Protein AF-A0A3D3RNI1-F1 (afdb_monomer)

Structure (mmCIF, N/CA/C/O backbone):
data_AF-A0A3D3RNI1-F1
#
_entry.id   AF-A0A3D3RNI1-F1
#
loop_
_atom_site.group_PDB
_atom_site.id
_atom_site.type_symbol
_atom_site.label_atom_id
_atom_site.label_alt_id
_atom_site.label_comp_id
_atom_site.label_asym_id
_atom_site.label_entity_id
_atom_site.label_seq_id
_atom_site.pdbx_PDB_ins_code
_atom_site.Cartn_x
_atom_site.Cartn_y
_atom_site.Cartn_z
_atom_site.occupancy
_atom_site.B_iso_or_equiv
_atom_site.auth_seq_id
_atom_site.auth_comp_id
_atom_site.auth_asym_id
_atom_site.auth_atom_id
_atom_site.pdbx_PDB_model_num
ATOM 1 N N . MET A 1 1 ? 75.963 -27.798 -20.670 1.00 43.66 1 MET A N 1
ATOM 2 C CA . MET A 1 1 ? 75.143 -26.761 -21.330 1.00 43.66 1 MET A CA 1
ATOM 3 C C . MET A 1 1 ? 75.504 -25.432 -20.697 1.00 43.66 1 MET A C 1
ATOM 5 O O . MET A 1 1 ? 75.149 -25.209 -19.547 1.00 43.66 1 MET A O 1
ATOM 9 N N . GLU A 1 2 ? 76.293 -24.616 -21.393 1.00 43.22 2 GLU A N 1
ATOM 10 C CA . GLU A 1 2 ? 76.654 -23.269 -20.941 1.00 43.22 2 GLU A CA 1
ATOM 11 C C . GLU A 1 2 ? 75.403 -22.384 -20.914 1.00 43.22 2 GLU A C 1
ATOM 13 O O . GLU A 1 2 ? 74.636 -22.346 -21.881 1.00 43.22 2 GLU A O 1
ATOM 18 N N . ARG A 1 3 ? 75.166 -21.694 -19.793 1.00 56.06 3 ARG A N 1
ATOM 19 C CA . ARG A 1 3 ? 74.157 -20.636 -19.732 1.00 56.06 3 ARG A CA 1
ATOM 20 C C . ARG A 1 3 ? 74.689 -19.479 -20.571 1.00 56.06 3 ARG A C 1
ATOM 22 O O . ARG A 1 3 ? 75.682 -18.869 -20.199 1.00 56.06 3 ARG A O 1
ATOM 29 N N . LYS A 1 4 ? 74.046 -19.201 -21.708 1.00 61.16 4 LYS A N 1
ATOM 30 C CA . LYS A 1 4 ? 74.229 -17.928 -22.408 1.00 61.16 4 LYS A CA 1
ATOM 31 C C . LYS A 1 4 ? 73.771 -16.833 -21.454 1.00 61.16 4 LYS A C 1
ATOM 33 O O . LYS A 1 4 ? 72.573 -16.732 -21.188 1.00 61.16 4 LYS A O 1
ATOM 38 N N . ASP A 1 5 ? 74.718 -16.072 -20.921 1.00 63.12 5 ASP A N 1
ATOM 39 C CA . ASP A 1 5 ? 74.419 -14.867 -20.161 1.00 63.12 5 ASP A CA 1
ATOM 40 C C . ASP A 1 5 ? 73.562 -13.958 -21.044 1.00 63.12 5 ASP A C 1
ATOM 42 O O . ASP A 1 5 ? 73.967 -13.550 -22.135 1.00 63.12 5 ASP A O 1
ATOM 46 N N . LEU A 1 6 ? 72.320 -13.730 -20.616 1.00 65.12 6 LEU A N 1
ATOM 47 C CA . LEU A 1 6 ? 71.415 -12.819 -21.299 1.00 65.12 6 LEU A CA 1
ATOM 48 C C . LEU A 1 6 ? 72.046 -11.427 -21.288 1.00 65.12 6 LEU A C 1
ATOM 50 O O . LEU A 1 6 ? 72.356 -10.895 -20.221 1.00 65.12 6 LEU A O 1
ATOM 54 N N . ASP A 1 7 ? 72.201 -10.837 -22.474 1.00 75.94 7 ASP A N 1
ATOM 55 C CA . ASP A 1 7 ? 72.664 -9.462 -22.631 1.00 75.94 7 ASP A CA 1
ATOM 56 C C . ASP A 1 7 ? 71.609 -8.498 -22.071 1.00 75.94 7 ASP A C 1
ATOM 58 O O . ASP A 1 7 ? 70.706 -8.017 -22.763 1.00 75.94 7 ASP A O 1
ATOM 62 N N . LEU A 1 8 ? 71.719 -8.249 -20.765 1.00 70.62 8 LEU A N 1
ATOM 63 C CA . LEU A 1 8 ? 70.816 -7.402 -19.998 1.00 70.62 8 LEU A CA 1
ATOM 64 C C . LEU A 1 8 ? 70.760 -5.975 -20.554 1.00 70.62 8 LEU A C 1
ATOM 66 O O . LEU A 1 8 ? 69.724 -5.321 -20.447 1.00 70.62 8 LEU A O 1
ATOM 70 N N . LYS A 1 9 ? 71.858 -5.488 -21.150 1.00 73.38 9 LYS A N 1
ATOM 71 C CA . LYS A 1 9 ? 71.918 -4.149 -21.747 1.00 73.38 9 LYS A CA 1
ATOM 72 C C . LYS A 1 9 ? 71.119 -4.109 -23.042 1.00 73.38 9 LYS A C 1
ATOM 74 O O . LYS A 1 9 ? 70.311 -3.199 -23.213 1.00 73.38 9 LYS A O 1
ATOM 79 N N . GLY A 1 10 ? 71.275 -5.116 -23.901 1.00 78.06 10 GLY A N 1
ATOM 80 C CA . GLY A 1 10 ? 70.451 -5.274 -25.101 1.00 78.06 10 GLY A CA 1
ATOM 81 C C . GLY A 1 10 ? 68.960 -5.380 -24.770 1.00 78.06 10 GLY A C 1
ATOM 82 O O . GLY A 1 10 ? 68.133 -4.718 -25.398 1.00 78.06 10 GLY A O 1
ATOM 83 N N . LEU A 1 11 ? 68.612 -6.130 -23.722 1.00 79.25 11 LEU A N 1
ATOM 84 C CA . LEU A 1 11 ? 67.224 -6.301 -23.290 1.00 79.25 11 LEU A CA 1
ATOM 85 C C . LEU A 1 11 ? 66.617 -5.006 -22.720 1.00 79.25 11 LEU A C 1
ATOM 87 O O . LEU A 1 11 ? 65.471 -4.680 -23.026 1.00 79.25 11 LEU A O 1
ATOM 91 N N . LEU A 1 12 ? 67.392 -4.234 -21.948 1.00 81.25 12 LEU A N 1
ATOM 92 C CA . LEU A 1 12 ? 66.985 -2.917 -21.441 1.00 81.25 12 LEU A CA 1
ATOM 93 C C . LEU A 1 12 ? 66.764 -1.905 -22.567 1.00 81.25 12 LEU A C 1
ATOM 95 O O . LEU A 1 12 ? 65.801 -1.143 -22.519 1.00 81.25 12 LEU A O 1
ATOM 99 N N . ILE A 1 13 ? 67.620 -1.915 -23.593 1.00 85.19 13 ILE A N 1
ATOM 100 C CA . ILE A 1 13 ? 67.466 -1.043 -24.764 1.00 85.19 13 ILE A CA 1
ATOM 101 C C . ILE A 1 13 ? 66.186 -1.403 -25.521 1.00 85.19 13 ILE A C 1
ATOM 103 O O . ILE A 1 13 ? 65.393 -0.518 -25.831 1.00 85.19 13 ILE A O 1
ATOM 107 N N . ILE A 1 14 ? 65.937 -2.693 -25.758 1.00 85.69 14 ILE A N 1
ATOM 108 C CA . ILE A 1 14 ? 64.706 -3.158 -26.414 1.00 85.69 14 ILE A CA 1
ATOM 109 C C . ILE A 1 14 ? 63.475 -2.744 -25.601 1.00 85.69 14 ILE A C 1
ATOM 111 O O . ILE A 1 14 ? 62.516 -2.211 -26.158 1.00 85.69 14 ILE A O 1
ATOM 115 N N . PHE A 1 15 ? 63.512 -2.923 -24.280 1.00 86.44 15 PHE A N 1
ATOM 116 C CA . PHE A 1 15 ? 62.412 -2.539 -23.400 1.00 86.44 15 PHE A CA 1
ATOM 117 C C . PHE A 1 15 ? 62.153 -1.026 -23.416 1.00 86.44 15 PHE A C 1
ATOM 119 O O . PHE A 1 15 ? 61.002 -0.593 -23.506 1.00 86.44 15 PHE A O 1
ATOM 126 N N . ALA A 1 16 ? 63.212 -0.214 -23.393 1.00 87.62 16 ALA A N 1
ATOM 127 C CA . ALA A 1 16 ? 63.106 1.238 -23.481 1.00 87.62 16 ALA A CA 1
ATOM 128 C C . ALA A 1 16 ? 62.506 1.681 -24.824 1.00 87.62 16 ALA A C 1
ATOM 130 O O . ALA A 1 16 ? 61.612 2.524 -24.843 1.00 87.62 16 ALA A O 1
ATOM 131 N N . VAL A 1 17 ? 62.928 1.070 -25.936 1.00 90.44 17 VAL A N 1
ATOM 132 C CA . VAL A 1 17 ? 62.397 1.367 -27.276 1.00 90.44 17 VAL A CA 1
ATOM 133 C C . VAL A 1 17 ? 60.918 0.996 -27.380 1.00 90.44 17 VAL A C 1
ATOM 135 O O . VAL A 1 17 ? 60.123 1.813 -27.838 1.00 90.44 17 VAL A O 1
ATOM 138 N N . ILE A 1 18 ? 60.519 -0.188 -26.904 1.00 87.25 18 ILE A N 1
ATOM 139 C CA . ILE A 1 18 ? 59.110 -0.617 -26.902 1.00 87.25 18 ILE A CA 1
ATOM 140 C C . ILE A 1 18 ? 58.259 0.335 -26.059 1.00 87.25 18 ILE A C 1
ATOM 142 O O . ILE A 1 18 ? 57.187 0.755 -26.490 1.00 87.25 18 ILE A O 1
ATOM 146 N N . THR A 1 19 ? 58.751 0.719 -24.882 1.00 87.12 19 THR A N 1
ATOM 147 C CA . THR A 1 19 ? 58.049 1.652 -23.993 1.00 87.12 19 THR A CA 1
ATOM 148 C C . THR A 1 19 ? 57.855 3.010 -24.669 1.00 87.12 19 THR A C 1
ATOM 150 O O . THR A 1 19 ? 56.760 3.565 -24.644 1.00 87.12 19 THR A O 1
ATOM 153 N N . LEU A 1 20 ? 58.885 3.520 -25.346 1.00 89.88 20 LEU A N 1
ATOM 154 C CA . LEU A 1 20 ? 58.830 4.799 -26.053 1.00 89.88 20 LEU A CA 1
ATOM 155 C C . LEU A 1 20 ? 57.869 4.747 -27.254 1.00 89.88 20 LEU A C 1
ATOM 157 O O . LEU A 1 20 ? 57.123 5.698 -27.482 1.00 89.88 20 LEU A O 1
ATOM 161 N N . PHE A 1 21 ? 57.804 3.611 -27.955 1.00 88.75 21 PHE A N 1
ATOM 162 C CA . PHE A 1 21 ? 56.803 3.363 -28.996 1.00 88.75 21 PHE A CA 1
ATOM 163 C C . PHE A 1 21 ? 55.375 3.308 -28.443 1.00 88.75 21 PHE A C 1
ATOM 165 O O . PHE A 1 21 ? 54.477 3.887 -29.049 1.00 88.75 21 PHE A O 1
ATOM 172 N N . LEU A 1 22 ? 55.156 2.665 -27.292 1.00 84.81 22 LEU A N 1
ATOM 173 C CA . LEU A 1 22 ? 53.841 2.610 -26.646 1.00 84.81 22 LEU A CA 1
ATOM 174 C C . LEU A 1 22 ? 53.369 4.003 -26.220 1.00 84.81 22 LEU A C 1
ATOM 176 O O . LEU A 1 22 ? 52.235 4.371 -26.518 1.00 84.81 22 LEU A O 1
ATOM 180 N N . PHE A 1 23 ? 54.242 4.806 -25.604 1.00 85.31 23 PHE A N 1
ATOM 181 C CA . PHE A 1 23 ? 53.915 6.189 -25.240 1.00 85.31 23 PHE A CA 1
ATOM 182 C C . PHE A 1 23 ? 53.680 7.074 -26.467 1.00 85.31 23 PHE A C 1
ATOM 184 O O . PHE A 1 23 ? 52.724 7.846 -26.485 1.00 85.31 23 PHE A O 1
ATOM 191 N N . GLY A 1 24 ? 54.505 6.940 -27.510 1.00 86.38 24 GLY A N 1
ATOM 192 C CA . GLY A 1 24 ? 54.320 7.665 -28.768 1.00 86.38 24 GLY A CA 1
ATOM 193 C C . GLY A 1 24 ? 52.999 7.311 -29.455 1.00 86.38 24 GLY A C 1
ATOM 194 O O . GLY A 1 24 ? 52.278 8.200 -29.903 1.00 86.38 24 GLY A O 1
ATOM 195 N N . TYR A 1 25 ? 52.637 6.027 -29.470 1.00 83.31 25 TYR A N 1
ATOM 196 C CA . TYR A 1 25 ? 51.361 5.552 -30.001 1.00 83.31 25 TYR A CA 1
ATOM 197 C C . TYR A 1 25 ? 50.173 6.076 -29.185 1.00 83.31 25 TYR A C 1
ATOM 199 O O . TYR A 1 25 ? 49.192 6.553 -29.753 1.00 83.31 25 TYR A O 1
ATOM 207 N N . GLN A 1 26 ? 50.275 6.068 -27.854 1.00 78.12 26 GLN A N 1
ATOM 208 C CA . GLN A 1 26 ? 49.227 6.584 -26.976 1.00 78.12 26 GLN A CA 1
ATOM 209 C C . GLN A 1 26 ? 49.046 8.103 -27.133 1.00 78.12 26 GLN A C 1
ATOM 211 O O . GLN A 1 26 ? 47.918 8.583 -27.216 1.00 78.12 26 GLN A O 1
ATOM 216 N N . ALA A 1 27 ? 50.142 8.858 -27.255 1.00 81.56 27 ALA A N 1
ATOM 217 C CA . ALA A 1 27 ? 50.098 10.290 -27.537 1.00 81.56 27 ALA A CA 1
ATOM 218 C C . ALA A 1 27 ? 49.482 10.574 -28.917 1.00 81.56 27 ALA A C 1
ATOM 220 O O . ALA A 1 27 ? 48.635 11.456 -29.044 1.00 81.56 27 ALA A O 1
ATOM 221 N N . TYR A 1 28 ? 49.834 9.790 -29.940 1.00 82.19 28 TYR A N 1
ATOM 222 C CA . TYR A 1 28 ? 49.219 9.895 -31.263 1.00 82.19 28 TYR A CA 1
ATOM 223 C C . TYR A 1 28 ? 47.700 9.653 -31.218 1.00 82.19 28 TYR A C 1
ATOM 225 O O . TYR A 1 28 ? 46.942 10.426 -31.804 1.00 82.19 28 TYR A O 1
ATOM 233 N N . LEU A 1 29 ? 47.237 8.649 -30.462 1.00 75.12 29 LEU A N 1
ATOM 234 C CA . LEU A 1 29 ? 45.805 8.388 -30.269 1.00 75.12 29 LEU A CA 1
ATOM 235 C C . LEU A 1 29 ? 45.071 9.525 -29.539 1.00 75.12 29 LEU A C 1
ATOM 237 O O . LEU A 1 29 ? 43.905 9.773 -29.829 1.00 75.12 29 LEU A O 1
ATOM 241 N N . ILE A 1 30 ? 45.729 10.220 -28.608 1.00 76.00 30 ILE A N 1
ATOM 242 C CA . ILE A 1 30 ? 45.118 11.328 -27.857 1.00 76.00 30 ILE A CA 1
ATOM 243 C C . ILE A 1 30 ? 45.044 12.608 -28.698 1.00 76.00 30 ILE A C 1
ATOM 245 O O . ILE A 1 30 ? 44.033 13.308 -28.650 1.00 76.00 30 ILE A O 1
ATOM 249 N N . PHE A 1 31 ? 46.107 12.930 -29.441 1.00 77.19 31 PHE A N 1
ATOM 250 C CA . PHE A 1 31 ? 46.249 14.234 -30.099 1.00 77.19 31 PHE A CA 1
ATOM 251 C C . PHE A 1 31 ? 45.874 14.245 -31.585 1.00 77.19 31 PHE A C 1
ATOM 253 O O . PHE A 1 31 ? 45.540 15.309 -32.103 1.00 77.19 31 PHE A O 1
ATOM 260 N N . PHE A 1 32 ? 45.936 13.104 -32.279 1.00 76.75 32 PHE A N 1
ATOM 261 C CA . PHE A 1 32 ? 45.826 13.061 -33.744 1.00 76.75 32 PHE A CA 1
ATOM 262 C C . PHE A 1 32 ? 44.842 12.023 -34.285 1.00 76.75 32 PHE A C 1
ATOM 264 O O . PHE A 1 32 ? 44.371 12.185 -35.412 1.00 76.75 32 PHE A O 1
ATOM 271 N N . ALA A 1 33 ? 44.498 10.976 -33.527 1.00 66.81 33 ALA A N 1
ATOM 272 C CA . ALA A 1 33 ? 43.403 10.102 -33.931 1.00 66.81 33 ALA A CA 1
ATOM 273 C C . ALA A 1 33 ? 42.067 10.839 -33.739 1.00 66.81 33 ALA A C 1
ATOM 275 O O . ALA A 1 33 ? 41.876 11.488 -32.706 1.00 66.81 33 ALA A O 1
ATOM 276 N N . PRO A 1 34 ? 41.128 10.761 -34.701 1.00 50.81 34 PRO A N 1
ATOM 277 C CA . PRO A 1 34 ? 39.790 11.283 -34.486 1.00 50.81 34 PRO A CA 1
ATOM 278 C C . PRO A 1 34 ? 39.243 10.582 -33.251 1.00 50.81 34 PRO A C 1
ATOM 280 O O . PRO A 1 34 ? 39.118 9.355 -33.243 1.00 50.81 34 PRO A O 1
ATOM 283 N N . GLN A 1 35 ? 38.969 11.347 -32.193 1.00 51.56 35 GLN A N 1
ATOM 284 C CA . GLN A 1 35 ? 38.248 10.824 -31.049 1.00 51.56 35 GLN A CA 1
ATOM 285 C C . GLN A 1 35 ? 36.937 10.278 -31.606 1.00 51.56 35 GLN A C 1
ATOM 287 O O . GLN A 1 35 ? 36.021 11.037 -31.928 1.00 51.56 35 GLN A O 1
ATOM 292 N N . GLN A 1 36 ? 36.840 8.951 -31.726 1.00 46.44 36 GLN A N 1
ATOM 293 C CA . GLN A 1 36 ? 35.557 8.307 -31.561 1.00 46.44 36 GLN A CA 1
ATOM 294 C C . GLN A 1 36 ? 35.148 8.726 -30.163 1.00 46.44 36 GLN A C 1
ATOM 296 O O . GLN A 1 36 ? 35.612 8.186 -29.163 1.00 46.44 36 GLN A O 1
ATOM 301 N N . THR A 1 37 ? 34.359 9.794 -30.106 1.00 37.75 37 THR A N 1
ATOM 302 C CA . THR A 1 37 ? 33.516 10.073 -28.971 1.00 37.75 37 THR A CA 1
ATOM 303 C C . THR A 1 37 ? 32.728 8.790 -28.835 1.00 37.75 37 THR A C 1
ATOM 305 O O . THR A 1 37 ? 31.776 8.543 -29.574 1.00 37.75 37 THR A O 1
ATOM 308 N N . THR A 1 38 ? 33.166 7.925 -27.926 1.00 38.72 38 THR A N 1
ATOM 309 C CA . THR A 1 38 ? 32.284 6.972 -27.293 1.00 38.72 38 THR A CA 1
ATOM 310 C C . THR A 1 38 ? 31.282 7.869 -26.590 1.00 38.72 38 THR A C 1
ATOM 312 O O . THR A 1 38 ? 31.436 8.240 -25.429 1.00 38.72 38 THR A O 1
ATOM 315 N N . GLN A 1 39 ? 30.278 8.314 -27.349 1.00 32.25 39 GLN A N 1
ATOM 316 C CA . GLN A 1 39 ? 28.980 8.584 -26.798 1.00 32.25 39 GLN A CA 1
ATOM 317 C C . GLN A 1 39 ? 28.721 7.318 -25.994 1.00 32.25 39 GLN A C 1
ATOM 319 O O . GLN A 1 39 ? 28.530 6.241 -26.564 1.00 32.25 39 GLN A O 1
ATOM 324 N N . GLN A 1 40 ? 28.826 7.419 -24.662 1.00 33.62 40 GLN A N 1
ATOM 325 C CA . GLN A 1 40 ? 28.061 6.527 -23.808 1.00 33.62 40 GLN A CA 1
ATOM 326 C C . GLN A 1 40 ? 26.717 6.414 -24.510 1.00 33.62 40 GLN A C 1
ATOM 328 O O . GLN A 1 40 ? 26.178 7.476 -24.847 1.00 33.62 40 GLN A O 1
ATOM 333 N N . PRO A 1 41 ? 26.223 5.203 -24.823 1.00 34.22 41 PRO A N 1
ATOM 334 C CA . PRO A 1 41 ? 24.894 5.077 -25.372 1.00 34.22 41 PRO A CA 1
ATOM 335 C C . PRO A 1 41 ? 24.020 5.877 -24.424 1.00 34.22 41 PRO A C 1
ATOM 337 O O . PRO A 1 41 ? 23.884 5.524 -23.250 1.00 34.22 41 PRO A O 1
ATOM 340 N N . GLN A 1 42 ? 23.558 7.034 -24.896 1.00 36.06 42 GLN A N 1
ATOM 341 C CA . GLN A 1 42 ? 22.576 7.825 -24.204 1.00 36.06 42 GLN A CA 1
ATOM 342 C C . GLN A 1 42 ? 21.454 6.818 -24.098 1.00 36.06 42 GLN A C 1
ATOM 344 O O . GLN A 1 42 ? 20.924 6.427 -25.140 1.00 36.06 42 GLN A O 1
ATOM 349 N N . LYS A 1 43 ? 21.257 6.252 -22.892 1.00 36.66 43 LYS A N 1
ATOM 350 C CA . LYS A 1 43 ? 20.230 5.248 -22.637 1.00 36.66 43 LYS A CA 1
ATOM 351 C C . LYS A 1 43 ? 19.000 5.856 -23.273 1.00 36.66 43 LYS A C 1
ATOM 353 O O . LYS A 1 43 ? 18.482 6.859 -22.780 1.00 36.66 43 LYS A O 1
ATOM 358 N N . LYS A 1 44 ? 18.616 5.307 -24.429 1.00 29.47 44 LYS A N 1
ATOM 359 C CA . LYS A 1 44 ? 17.318 5.555 -25.026 1.00 29.47 44 LYS A CA 1
ATOM 360 C C . LYS A 1 44 ? 16.394 5.368 -23.831 1.00 29.47 44 LYS A C 1
ATOM 362 O O . LYS A 1 44 ? 16.568 4.340 -23.167 1.00 29.47 44 LYS A O 1
ATOM 367 N N . PRO A 1 45 ? 15.570 6.358 -23.442 1.00 37.12 45 PRO A N 1
ATOM 368 C CA . PRO A 1 45 ? 14.621 6.108 -22.379 1.00 37.12 45 PRO A CA 1
ATOM 369 C C . PRO A 1 45 ? 13.944 4.811 -22.783 1.00 37.12 45 PRO A C 1
ATOM 371 O O . PRO A 1 45 ? 13.402 4.746 -23.889 1.00 37.12 45 PRO A O 1
ATOM 374 N N . GLU A 1 46 ? 14.132 3.759 -21.978 1.00 34.78 46 GLU A N 1
ATOM 375 C CA . GLU A 1 46 ? 13.389 2.524 -22.154 1.00 34.78 46 GLU A CA 1
ATOM 376 C C . GLU A 1 46 ? 11.962 2.984 -22.378 1.00 34.78 46 GLU A C 1
ATOM 378 O O . GLU A 1 46 ? 11.438 3.780 -21.583 1.00 34.78 46 GLU A O 1
ATOM 383 N N . GLU A 1 47 ? 11.385 2.604 -23.517 1.00 32.84 47 GLU A N 1
ATOM 384 C CA . GLU A 1 47 ? 9.952 2.724 -23.684 1.00 32.84 47 GLU A CA 1
ATOM 385 C C . GLU A 1 47 ? 9.375 1.912 -22.537 1.00 32.84 47 GLU A C 1
ATOM 387 O O . GLU A 1 47 ? 9.350 0.683 -22.563 1.00 32.84 47 GLU A O 1
ATOM 392 N N . LYS A 1 48 ? 9.026 2.630 -21.465 1.00 40.75 48 LYS A N 1
ATOM 393 C CA . LYS A 1 48 ? 8.365 2.069 -20.304 1.00 40.75 48 LYS A CA 1
ATOM 394 C C . LYS A 1 48 ? 7.182 1.294 -20.872 1.00 40.75 48 LYS A C 1
ATOM 396 O O . LYS A 1 48 ? 6.478 1.869 -21.711 1.00 40.75 48 LYS A O 1
ATOM 401 N N . PRO A 1 49 ? 6.961 0.034 -20.467 1.00 44.78 49 PRO A N 1
ATOM 402 C CA . PRO A 1 49 ? 5.758 -0.674 -20.871 1.00 44.78 49 PRO A CA 1
ATOM 403 C C . PRO A 1 49 ? 4.573 0.258 -20.609 1.00 44.78 49 PRO A C 1
ATOM 405 O O . PRO A 1 49 ? 4.399 0.725 -19.480 1.00 44.78 49 PRO A O 1
ATOM 408 N N . LYS A 1 50 ? 3.838 0.613 -21.674 1.00 53.88 50 LYS A N 1
ATOM 409 C CA . LYS A 1 50 ? 2.779 1.641 -21.644 1.00 53.88 50 LYS A CA 1
ATOM 410 C C . LYS A 1 50 ? 1.691 1.338 -20.605 1.00 53.88 50 LYS A C 1
ATOM 412 O O . LYS A 1 50 ? 0.976 2.249 -20.208 1.00 53.88 50 LYS A O 1
ATOM 417 N N . ASP A 1 51 ? 1.641 0.096 -20.129 1.00 70.19 51 ASP A N 1
ATOM 418 C CA . ASP A 1 51 ? 0.600 -0.442 -19.259 1.00 70.19 51 ASP A CA 1
ATOM 419 C C . ASP A 1 51 ? 0.989 -0.508 -17.766 1.00 70.19 51 ASP A C 1
ATOM 421 O O . ASP A 1 51 ? 0.199 -0.975 -16.949 1.00 70.19 51 ASP A O 1
ATOM 425 N N . VAL A 1 52 ? 2.193 -0.059 -17.376 1.00 82.00 52 VAL A N 1
ATOM 426 C CA . VAL A 1 52 ? 2.622 -0.025 -15.962 1.00 82.00 52 VAL A CA 1
ATOM 427 C C . VAL A 1 52 ? 2.529 1.399 -15.413 1.00 82.00 52 VAL A C 1
ATOM 429 O O . VAL A 1 52 ? 3.212 2.287 -15.939 1.00 82.00 52 VAL A O 1
ATOM 432 N N . PRO A 1 53 ? 1.769 1.648 -14.327 1.00 86.94 53 PRO A N 1
ATOM 433 C CA . PRO A 1 53 ? 1.583 3.003 -13.832 1.00 86.94 53 PRO A CA 1
ATOM 434 C C . PRO A 1 53 ? 2.899 3.658 -13.401 1.00 86.94 53 PRO A C 1
ATOM 436 O O . PRO A 1 53 ? 3.875 3.014 -12.998 1.00 86.94 53 PRO A O 1
ATOM 439 N N . SER A 1 54 ? 2.951 4.983 -13.480 1.00 88.69 54 SER A N 1
ATOM 440 C CA . SER A 1 54 ? 4.077 5.735 -12.941 1.00 88.69 54 SER A CA 1
ATOM 441 C C . SER A 1 54 ? 3.880 5.950 -11.445 1.00 88.69 54 SER A C 1
ATOM 443 O O . SER A 1 54 ? 2.940 6.618 -11.043 1.00 88.69 54 SER A O 1
ATOM 445 N N . LEU A 1 55 ? 4.832 5.507 -10.623 1.00 90.81 55 LEU A N 1
ATOM 446 C CA . LEU A 1 55 ? 4.854 5.823 -9.189 1.00 90.81 55 LEU A CA 1
ATOM 447 C C . LEU A 1 55 ? 5.228 7.288 -8.892 1.00 90.81 55 LEU A C 1
ATOM 449 O O . LEU A 1 55 ? 5.574 7.610 -7.764 1.00 90.81 55 LEU A O 1
ATOM 453 N N . LEU A 1 56 ? 5.252 8.175 -9.895 1.00 89.56 56 LEU A N 1
ATOM 454 C CA . LEU A 1 56 ? 5.601 9.597 -9.748 1.00 89.56 56 LEU A CA 1
ATOM 455 C C . LEU A 1 56 ? 6.940 9.847 -9.013 1.00 89.56 56 LEU A C 1
ATOM 457 O O . LEU A 1 56 ? 7.133 10.905 -8.424 1.00 89.56 56 LEU A O 1
ATOM 461 N N . LEU A 1 57 ? 7.864 8.881 -9.025 1.00 89.31 57 LEU A N 1
ATOM 462 C CA . LEU A 1 57 ? 9.173 9.012 -8.378 1.00 89.31 57 LEU A CA 1
ATOM 463 C C . LEU A 1 57 ? 10.044 10.038 -9.116 1.00 89.31 57 LEU A C 1
ATOM 465 O O . LEU A 1 57 ? 10.024 10.109 -10.348 1.00 89.31 57 LEU A O 1
ATOM 469 N N . GLY A 1 58 ? 10.833 10.794 -8.356 1.00 86.75 58 GLY A N 1
ATOM 470 C CA . GLY A 1 58 ? 11.660 11.898 -8.837 1.00 86.75 58 GLY A CA 1
ATOM 471 C C . GLY A 1 58 ? 10.877 13.186 -9.101 1.00 86.75 58 GLY A C 1
ATOM 472 O O . GLY A 1 58 ? 11.335 14.009 -9.893 1.00 86.75 58 GLY A O 1
ATOM 473 N N . THR A 1 59 ? 9.701 13.357 -8.490 1.00 88.50 59 THR A N 1
ATOM 474 C CA . THR A 1 59 ? 8.841 14.541 -8.673 1.00 88.50 59 THR A CA 1
ATOM 475 C C . THR A 1 59 ? 8.816 15.405 -7.405 1.00 88.50 59 THR A C 1
ATOM 477 O O . THR A 1 59 ? 9.761 15.406 -6.617 1.00 88.50 59 THR A O 1
ATOM 480 N N . THR A 1 60 ? 7.773 16.219 -7.204 1.00 87.38 60 THR A N 1
ATOM 481 C CA . THR A 1 60 ? 7.572 16.938 -5.938 1.00 87.38 60 THR A CA 1
ATOM 482 C C . THR A 1 60 ? 7.068 16.022 -4.828 1.00 87.38 60 THR A C 1
ATOM 484 O O . THR A 1 60 ? 7.179 16.403 -3.659 1.00 87.38 60 THR A O 1
ATOM 487 N N . ARG A 1 61 ? 6.598 14.805 -5.155 1.00 91.75 61 ARG A N 1
ATOM 488 C CA . ARG A 1 61 ? 5.994 13.894 -4.179 1.00 91.75 61 ARG A CA 1
ATOM 489 C C . ARG A 1 61 ? 6.889 13.654 -2.973 1.00 91.75 61 ARG A C 1
ATOM 491 O O . ARG A 1 61 ? 6.403 13.679 -1.854 1.00 91.75 61 ARG A O 1
ATOM 498 N N . GLU A 1 62 ? 8.196 13.479 -3.148 1.00 92.75 62 GLU A N 1
ATOM 499 C CA . GLU A 1 62 ? 9.109 13.145 -2.048 1.00 92.75 62 GLU A CA 1
ATOM 500 C C . GLU A 1 62 ? 9.198 14.263 -0.992 1.00 92.75 62 GLU A C 1
ATOM 502 O O . GLU A 1 62 ? 9.530 14.007 0.174 1.00 92.75 62 GLU A O 1
ATOM 507 N N . LYS A 1 63 ? 8.877 15.500 -1.398 1.00 90.50 63 LYS A N 1
ATOM 508 C CA . LYS A 1 63 ? 8.871 16.706 -0.558 1.00 90.50 63 LYS A CA 1
ATOM 509 C C . LYS A 1 63 ? 7.525 16.944 0.131 1.00 90.50 63 LYS A C 1
ATOM 511 O O . LYS A 1 63 ? 7.496 17.567 1.189 1.00 90.50 63 LYS A O 1
ATOM 516 N N . GLU A 1 64 ? 6.430 16.442 -0.431 1.00 90.38 64 GLU A N 1
ATOM 517 C CA . GLU A 1 64 ? 5.066 16.606 0.088 1.00 90.38 64 GLU A CA 1
ATOM 518 C C . GLU A 1 64 ? 4.781 15.611 1.221 1.00 90.38 64 GLU A C 1
ATOM 520 O O . GLU A 1 64 ? 4.062 14.621 1.058 1.00 90.38 64 GLU A O 1
ATOM 525 N N . LYS A 1 65 ? 5.400 15.837 2.386 1.00 89.31 65 LYS A N 1
ATOM 526 C CA . LYS A 1 65 ? 5.247 14.942 3.538 1.00 89.31 65 LYS A CA 1
ATOM 527 C C . LYS A 1 65 ? 3.776 14.815 3.962 1.00 89.31 65 LYS A C 1
ATOM 529 O O . LYS A 1 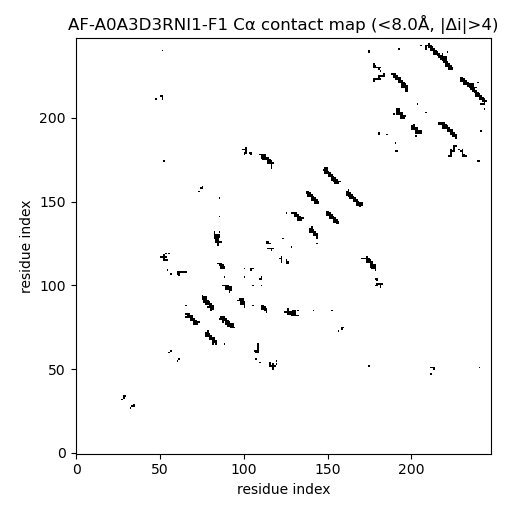65 ? 3.069 15.822 3.934 1.00 89.31 65 LYS A O 1
ATOM 534 N N . PRO A 1 66 ? 3.323 13.613 4.369 1.00 91.19 66 PRO A N 1
ATOM 535 C CA . PRO A 1 66 ? 1.943 13.404 4.794 1.00 91.19 66 PRO A CA 1
ATOM 536 C C . PRO A 1 66 ? 1.586 14.305 5.978 1.00 91.19 66 PRO A C 1
ATOM 538 O O . PRO A 1 66 ? 2.397 14.477 6.892 1.00 91.19 66 PR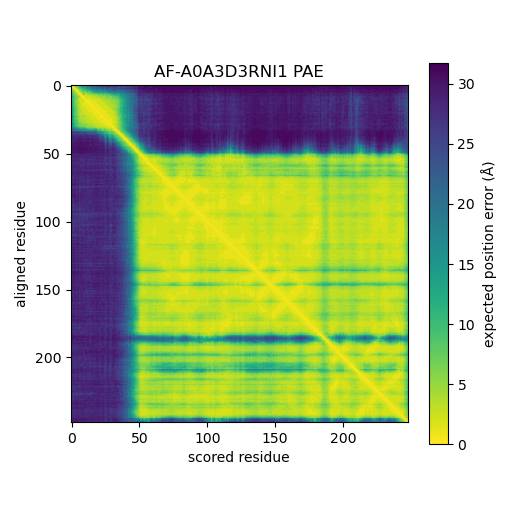O A O 1
ATOM 541 N N . GLN A 1 67 ? 0.382 14.869 5.965 1.00 89.50 67 GLN A N 1
ATOM 542 C CA . GLN A 1 67 ? -0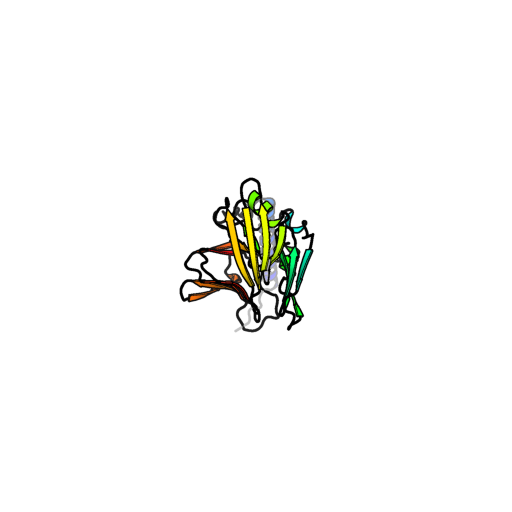.138 15.724 7.028 1.00 89.50 67 GLN A CA 1
ATOM 543 C C . GLN A 1 67 ? -1.427 15.106 7.584 1.00 89.50 67 GLN A C 1
ATOM 545 O O . GLN A 1 67 ? -1.767 13.967 7.264 1.00 89.50 67 GLN A O 1
ATOM 550 N N . SER A 1 68 ? -2.106 15.824 8.484 1.00 94.19 68 SER A N 1
ATOM 551 C CA . SER A 1 68 ? -3.467 15.482 8.923 1.00 94.19 68 SER A CA 1
ATOM 552 C C . SER A 1 68 ? -3.620 14.005 9.321 1.00 94.19 68 SER A C 1
ATOM 554 O O . SER A 1 68 ? -4.354 13.236 8.701 1.00 94.19 68 SER A O 1
ATOM 556 N N . LEU A 1 69 ? -2.849 13.583 10.324 1.00 97.00 69 LEU A N 1
ATOM 557 C CA . LEU A 1 69 ? -2.718 12.174 10.685 1.00 97.00 69 LEU A CA 1
ATOM 558 C C . LEU A 1 69 ? -3.865 11.706 11.584 1.00 97.00 69 LEU A C 1
ATOM 560 O O . LEU A 1 69 ? -4.230 12.382 12.547 1.00 97.00 69 LEU A O 1
ATOM 564 N N . ARG A 1 70 ? -4.382 10.504 11.318 1.00 97.25 70 ARG A N 1
ATOM 565 C CA . ARG A 1 70 ? -5.351 9.813 12.175 1.00 97.25 70 ARG A CA 1
ATOM 566 C C . ARG A 1 70 ? -4.854 8.435 12.552 1.00 97.25 70 ARG A C 1
ATOM 568 O O . ARG A 1 70 ? -4.585 7.611 11.682 1.00 97.25 70 ARG A O 1
ATOM 575 N N . THR A 1 71 ? -4.800 8.173 13.851 1.00 97.69 71 THR A N 1
ATOM 576 C CA . THR A 1 71 ? -4.398 6.875 14.392 1.00 97.69 71 THR A CA 1
ATOM 577 C C . THR A 1 71 ? -5.610 6.089 14.875 1.00 97.69 71 THR A C 1
ATOM 579 O O . THR A 1 71 ? -6.440 6.589 15.632 1.00 97.69 71 THR A O 1
ATOM 582 N N . PHE A 1 72 ? -5.670 4.829 14.463 1.00 97.19 72 PHE A N 1
ATOM 583 C CA . PHE A 1 72 ? -6.693 3.856 14.799 1.00 97.19 72 PHE A CA 1
ATOM 584 C C . PHE A 1 72 ? -6.048 2.711 15.572 1.00 97.19 72 PHE A C 1
ATOM 586 O O . PHE A 1 72 ? -5.069 2.101 15.133 1.00 97.19 72 PHE A O 1
ATOM 593 N N . ASN A 1 73 ? -6.596 2.427 16.748 1.00 96.94 73 ASN A N 1
ATOM 594 C CA . ASN A 1 73 ? -6.082 1.402 17.641 1.00 96.94 73 ASN A CA 1
ATOM 595 C C . ASN A 1 73 ? -6.951 0.151 17.557 1.00 96.94 73 ASN A C 1
ATOM 597 O O . ASN A 1 73 ? -8.077 0.146 18.041 1.00 96.94 73 ASN A O 1
ATOM 601 N N . PHE A 1 74 ? -6.389 -0.913 16.991 1.00 96.38 74 PHE A N 1
ATOM 602 C CA . PHE A 1 74 ? -6.979 -2.248 16.961 1.00 96.38 74 PHE A CA 1
ATOM 603 C C . PHE A 1 74 ? -6.327 -3.144 18.017 1.00 96.38 74 PHE A C 1
ATOM 605 O O . PHE A 1 74 ? -5.350 -2.750 18.658 1.00 96.38 74 PHE A O 1
ATOM 612 N N . GLU A 1 75 ? -6.849 -4.353 18.206 1.00 96.62 75 GLU A N 1
ATOM 613 C CA . GLU A 1 75 ? -6.329 -5.292 19.205 1.00 96.62 75 GLU A CA 1
ATOM 614 C C . GLU A 1 75 ? -4.852 -5.637 18.950 1.00 96.62 75 GLU A C 1
ATOM 616 O O . GLU A 1 75 ? -4.007 -5.416 19.817 1.00 96.62 75 GLU A O 1
ATOM 621 N N . LYS A 1 76 ? -4.521 -6.104 17.737 1.00 97.25 76 LYS A N 1
ATOM 622 C CA . LYS A 1 76 ? -3.152 -6.522 17.375 1.00 97.25 76 LYS A CA 1
ATOM 623 C C . LYS A 1 76 ? -2.318 -5.429 16.703 1.00 97.25 76 LYS A C 1
ATOM 625 O O . LYS A 1 76 ? -1.092 -5.509 16.723 1.00 97.25 76 LYS A O 1
ATOM 630 N N . PHE A 1 77 ? -2.956 -4.386 16.166 1.00 97.69 77 PHE A N 1
ATOM 631 C CA . PHE A 1 77 ? -2.276 -3.352 15.380 1.00 97.69 77 PHE A CA 1
ATOM 632 C C . PHE A 1 77 ? -2.593 -1.926 15.839 1.00 97.69 77 PHE A C 1
ATOM 634 O O . PHE A 1 77 ? -3.679 -1.632 16.338 1.00 97.69 77 PHE A O 1
ATOM 641 N N . SER A 1 78 ? -1.641 -1.017 15.644 1.00 98.06 78 SER A N 1
ATOM 642 C CA . SER A 1 78 ? -1.873 0.431 15.640 1.00 98.06 78 SER A CA 1
ATOM 643 C C . SER A 1 78 ? -1.627 0.949 14.229 1.00 98.06 78 SER A C 1
ATOM 645 O O . SER A 1 78 ? -0.518 0.817 13.724 1.00 98.06 78 SER A O 1
ATOM 647 N N . LEU A 1 79 ? -2.648 1.515 13.591 1.00 98.12 79 LEU A N 1
ATOM 648 C CA . LEU A 1 79 ? -2.601 1.953 12.197 1.00 98.12 79 LEU A CA 1
ATOM 649 C C . LEU A 1 79 ? -2.757 3.470 12.144 1.00 98.12 79 LEU A C 1
ATOM 651 O O . LEU A 1 79 ? -3.719 4.001 12.690 1.00 98.12 79 LEU A O 1
ATOM 655 N N . THR A 1 80 ? -1.846 4.170 11.472 1.00 98.38 80 THR A N 1
ATOM 656 C CA . THR A 1 80 ? -1.963 5.613 11.226 1.00 98.38 80 THR A CA 1
ATOM 657 C C . THR A 1 80 ? -2.133 5.885 9.739 1.00 98.38 80 THR A C 1
ATOM 659 O O . THR A 1 80 ? -1.310 5.463 8.924 1.00 98.38 80 THR A O 1
ATOM 662 N N . LEU A 1 81 ? -3.195 6.614 9.401 1.00 97.69 81 LEU A N 1
ATOM 663 C CA . LEU A 1 81 ? -3.444 7.139 8.064 1.00 97.69 81 LEU A CA 1
ATOM 664 C C . LEU A 1 81 ? -3.094 8.623 7.994 1.00 97.69 81 LEU A C 1
ATOM 666 O O . LEU A 1 81 ? -3.326 9.359 8.952 1.00 97.69 81 LEU A O 1
ATOM 670 N N . SER A 1 82 ? -2.616 9.068 6.838 1.00 97.44 82 SER A N 1
ATOM 671 C CA . SER A 1 82 ? -2.716 10.471 6.425 1.00 97.44 82 SER A CA 1
ATOM 672 C C . SER A 1 82 ? -4.055 10.675 5.724 1.00 97.44 82 SER A C 1
ATOM 674 O O . SER A 1 82 ? -4.474 9.834 4.924 1.00 97.44 82 SER A O 1
ATOM 676 N N . GLU A 1 83 ? -4.757 11.764 6.049 1.00 96.62 83 GLU A N 1
ATOM 677 C CA . GLU A 1 83 ? -6.006 12.103 5.359 1.00 96.62 83 GLU A CA 1
ATOM 678 C C . GLU A 1 83 ? -5.767 12.379 3.868 1.00 96.62 83 GLU A C 1
ATOM 680 O O . GLU A 1 83 ? -6.655 12.125 3.055 1.00 96.62 83 GLU A O 1
ATOM 685 N N . GLU A 1 84 ? -4.570 12.828 3.484 1.00 96.44 84 GLU A N 1
ATOM 686 C CA . GLU A 1 84 ? -4.162 12.944 2.087 1.00 96.44 84 GLU A CA 1
ATOM 687 C C . GLU A 1 84 ? -3.904 11.556 1.478 1.00 96.44 84 GLU A C 1
ATOM 689 O O . GLU A 1 84 ? -3.020 10.801 1.901 1.00 96.44 84 GLU A O 1
ATOM 694 N N . GLY A 1 85 ? -4.706 11.195 0.478 1.00 96.06 85 GLY A N 1
ATOM 695 C CA . GLY A 1 85 ? -4.628 9.900 -0.193 1.00 96.06 85 GLY A CA 1
ATOM 696 C C . GLY A 1 85 ? -5.155 8.716 0.621 1.00 96.06 85 GLY A C 1
ATOM 697 O O . GLY A 1 85 ? -5.179 7.602 0.097 1.00 96.06 85 GLY A O 1
ATOM 698 N N . ALA A 1 86 ? -5.561 8.918 1.882 1.00 97.12 86 ALA A N 1
ATOM 699 C CA . ALA A 1 86 ? -5.866 7.840 2.828 1.00 97.12 86 ALA A CA 1
ATOM 700 C C . ALA A 1 86 ? -4.728 6.797 2.915 1.00 97.12 86 ALA A C 1
ATOM 702 O O . ALA A 1 86 ? -4.960 5.586 2.894 1.00 97.12 86 ALA A O 1
ATOM 703 N N . ARG A 1 87 ? -3.484 7.288 2.952 1.00 96.62 87 ARG A N 1
ATOM 704 C CA . ARG A 1 87 ? -2.250 6.489 2.883 1.00 96.62 87 ARG A CA 1
ATOM 705 C C . ARG A 1 87 ? -1.882 5.919 4.246 1.00 96.62 87 ARG A C 1
ATOM 707 O O . ARG A 1 87 ? -1.930 6.649 5.237 1.00 96.62 87 ARG A O 1
ATOM 714 N N . VAL A 1 88 ? -1.462 4.652 4.303 1.00 97.69 88 VAL A N 1
ATOM 715 C CA . VAL A 1 88 ? -0.988 4.022 5.551 1.00 97.69 88 VAL A CA 1
ATOM 716 C C . VAL A 1 88 ? 0.453 4.437 5.814 1.00 97.69 88 VAL A C 1
ATOM 718 O O . VAL A 1 88 ? 1.384 3.877 5.246 1.00 97.69 88 VAL A O 1
ATOM 721 N N . ILE A 1 89 ? 0.641 5.424 6.688 1.00 97.62 89 ILE A N 1
ATOM 722 C CA . ILE A 1 89 ? 1.969 5.987 6.974 1.00 97.62 89 ILE A CA 1
ATOM 723 C C . ILE A 1 89 ? 2.684 5.302 8.147 1.00 97.62 89 ILE A C 1
ATOM 725 O O . ILE A 1 89 ? 3.890 5.472 8.319 1.00 97.62 89 ILE A O 1
ATOM 729 N N . SER A 1 90 ? 1.948 4.540 8.960 1.00 97.88 90 SER A N 1
ATOM 730 C CA . SER A 1 90 ? 2.480 3.681 10.021 1.00 97.88 90 SER A CA 1
ATOM 731 C C . SER A 1 90 ? 1.509 2.533 10.282 1.00 97.88 90 SER A C 1
ATOM 733 O O . SER A 1 90 ? 0.289 2.725 10.299 1.00 97.88 90 SER A O 1
ATOM 735 N N . LEU A 1 91 ? 2.055 1.340 10.487 1.00 97.62 91 LEU A N 1
ATOM 736 C CA . LEU A 1 91 ? 1.322 0.151 10.885 1.00 97.62 91 LEU A CA 1
ATOM 737 C C . LEU A 1 91 ? 2.200 -0.641 11.850 1.00 97.62 91 LEU A C 1
ATOM 739 O O . LEU A 1 91 ? 3.149 -1.303 11.444 1.00 97.62 91 LEU A O 1
ATOM 743 N N . VAL A 1 92 ? 1.874 -0.571 13.135 1.00 97.94 92 VAL A N 1
ATOM 744 C CA . VAL A 1 92 ? 2.652 -1.208 14.198 1.00 97.94 92 VAL A CA 1
ATOM 745 C C . VAL A 1 92 ? 1.970 -2.491 14.647 1.00 97.94 92 VAL A C 1
ATOM 747 O O . VAL A 1 92 ? 0.841 -2.447 15.138 1.00 97.94 92 VAL A O 1
ATOM 750 N N . ASP A 1 93 ? 2.678 -3.615 14.551 1.00 96.94 93 ASP A N 1
ATOM 751 C CA . ASP A 1 93 ? 2.333 -4.844 15.266 1.00 96.94 93 ASP A CA 1
ATOM 752 C C . ASP A 1 93 ? 2.617 -4.643 16.761 1.00 96.94 93 ASP A C 1
ATOM 754 O O . ASP A 1 93 ? 3.764 -4.443 17.176 1.00 96.94 93 ASP A O 1
ATOM 758 N N . LYS A 1 94 ? 1.569 -4.687 17.588 1.00 97.38 94 LYS A N 1
ATOM 759 C CA . LYS A 1 94 ? 1.662 -4.413 19.029 1.00 97.38 94 LYS A CA 1
ATOM 760 C C . LYS A 1 94 ? 2.364 -5.526 19.801 1.00 97.38 94 LYS A C 1
ATOM 762 O O . LYS A 1 94 ? 3.014 -5.241 20.808 1.00 97.38 94 LYS A O 1
ATOM 767 N N . LYS A 1 95 ? 2.251 -6.776 19.346 1.00 95.62 95 LYS A N 1
ATOM 768 C CA . LYS A 1 95 ? 2.848 -7.942 20.009 1.00 95.62 95 LYS A CA 1
ATOM 769 C C . LYS A 1 95 ? 4.367 -7.905 19.883 1.00 95.62 95 LYS A C 1
ATOM 771 O O . LYS A 1 95 ? 5.066 -8.130 20.868 1.00 95.62 95 LYS A O 1
ATOM 776 N N . TYR A 1 96 ? 4.865 -7.591 18.690 1.00 94.56 96 TYR A N 1
ATOM 777 C CA . TYR A 1 96 ? 6.302 -7.555 18.403 1.00 94.56 96 TYR A CA 1
ATOM 778 C C . TYR A 1 96 ? 6.904 -6.149 18.458 1.00 94.56 96 TYR A C 1
ATOM 780 O O . TYR A 1 96 ? 8.118 -6.004 18.325 1.00 94.56 96 TYR A O 1
ATOM 788 N N . LYS A 1 97 ? 6.073 -5.118 18.669 1.00 95.50 97 LYS A N 1
ATOM 789 C CA . LYS A 1 97 ? 6.456 -3.696 18.627 1.00 95.50 97 LYS A CA 1
ATOM 790 C C . LYS A 1 97 ? 7.192 -3.349 17.330 1.00 95.50 97 LYS A C 1
ATOM 792 O O . LYS A 1 97 ? 8.170 -2.603 17.336 1.00 95.50 97 LYS A O 1
ATOM 797 N N . LYS A 1 98 ? 6.742 -3.939 16.222 1.00 95.19 98 LYS A N 1
ATOM 798 C CA . LYS A 1 98 ? 7.387 -3.832 14.914 1.00 95.19 98 LYS A CA 1
ATOM 799 C C . LYS A 1 98 ? 6.606 -2.861 14.042 1.00 95.19 98 LYS A C 1
ATOM 801 O O . LYS A 1 98 ? 5.419 -3.061 13.810 1.00 95.19 98 LYS A O 1
ATOM 806 N N . GLU A 1 99 ? 7.285 -1.827 13.559 1.00 96.88 99 GLU A N 1
ATOM 807 C CA . GLU A 1 99 ? 6.776 -0.963 12.494 1.00 96.88 99 GLU A CA 1
ATOM 808 C C . GLU A 1 99 ? 6.886 -1.697 11.150 1.00 96.88 99 GLU A C 1
ATOM 810 O O . GLU A 1 99 ? 7.952 -2.227 10.812 1.00 96.88 99 GLU A O 1
ATOM 815 N N . LEU A 1 100 ? 5.774 -1.752 10.415 1.00 96.31 100 LEU A N 1
ATOM 816 C CA . LEU A 1 100 ? 5.656 -2.446 9.132 1.00 96.31 100 LEU A CA 1
ATOM 817 C C . LEU A 1 100 ? 5.798 -1.497 7.933 1.00 96.31 100 LEU A C 1
ATOM 819 O O . LEU A 1 100 ? 5.962 -1.974 6.808 1.00 96.31 100 LEU A O 1
ATOM 823 N N . ILE A 1 101 ? 5.759 -0.178 8.152 1.00 96.81 101 ILE A N 1
ATOM 824 C CA . ILE A 1 101 ? 6.085 0.830 7.136 1.00 96.81 101 ILE A CA 1
ATOM 825 C C . ILE A 1 101 ? 7.574 1.180 7.206 1.00 96.81 101 ILE A C 1
ATOM 827 O O . ILE A 1 101 ? 8.061 1.680 8.222 1.00 96.81 101 ILE A O 1
ATOM 831 N N . THR A 1 102 ? 8.310 0.915 6.129 1.00 95.06 102 THR A N 1
ATOM 832 C CA . THR A 1 102 ? 9.769 1.048 6.093 1.00 95.06 102 THR A CA 1
ATOM 833 C C . THR A 1 102 ? 10.232 2.499 6.007 1.00 95.06 102 THR A C 1
ATOM 835 O O . THR A 1 102 ? 9.483 3.415 5.657 1.00 95.06 102 THR A O 1
ATOM 838 N N . GLU A 1 103 ? 11.510 2.721 6.308 1.00 93.94 103 GLU A N 1
ATOM 839 C CA . GLU A 1 103 ? 12.127 4.035 6.132 1.00 93.94 103 GLU A CA 1
ATOM 840 C C . GLU A 1 103 ? 12.219 4.431 4.651 1.00 93.94 103 GLU A C 1
ATOM 842 O O . GLU A 1 103 ? 12.101 5.612 4.332 1.00 93.94 103 GLU A O 1
ATOM 847 N N . GLU A 1 104 ? 12.340 3.478 3.721 1.00 93.00 104 GLU A N 1
ATOM 848 C CA . GLU A 1 104 ? 12.296 3.758 2.280 1.00 93.00 104 GLU A CA 1
ATOM 849 C C . GLU A 1 104 ? 10.914 4.234 1.840 1.00 93.00 104 GLU A C 1
ATOM 851 O O . GLU A 1 104 ? 10.842 5.222 1.111 1.00 93.00 104 GLU A O 1
ATOM 856 N N . GLU A 1 105 ? 9.832 3.608 2.317 1.00 95.31 105 GLU A N 1
ATOM 857 C CA . GLU A 1 105 ? 8.458 4.070 2.062 1.00 95.31 105 GLU A CA 1
ATOM 858 C C . GLU A 1 105 ? 8.298 5.532 2.520 1.00 95.31 105 GLU A C 1
ATOM 860 O O . GLU A 1 105 ? 7.820 6.387 1.769 1.00 95.31 105 GLU A O 1
ATOM 865 N N . LYS A 1 106 ? 8.822 5.872 3.707 1.00 95.12 106 LYS A N 1
ATOM 866 C CA . LYS A 1 106 ? 8.812 7.248 4.242 1.00 95.12 106 LYS A CA 1
ATOM 867 C C . LYS A 1 106 ? 9.710 8.218 3.469 1.00 95.12 106 LYS A C 1
ATOM 869 O O . LYS A 1 106 ? 9.363 9.395 3.290 1.00 95.12 106 LYS A O 1
ATOM 874 N N . ARG A 1 107 ? 10.877 7.756 3.018 1.00 93.50 107 ARG A N 1
ATOM 875 C CA . ARG A 1 107 ? 11.842 8.547 2.241 1.00 93.50 107 ARG A CA 1
ATOM 876 C C . ARG A 1 107 ? 11.273 8.904 0.873 1.00 93.50 107 ARG A C 1
ATOM 878 O O . ARG A 1 107 ? 11.331 10.068 0.487 1.00 93.50 107 ARG A O 1
ATOM 885 N N . LEU A 1 108 ? 10.705 7.917 0.182 1.00 93.69 108 LEU A N 1
ATOM 886 C CA . LEU A 1 108 ? 10.096 8.047 -1.144 1.00 93.69 108 LEU A CA 1
ATOM 887 C C . LEU A 1 108 ? 8.696 8.677 -1.097 1.00 93.69 108 LEU A C 1
ATOM 889 O O . LEU A 1 108 ? 8.138 9.014 -2.140 1.00 93.69 108 LEU A O 1
ATOM 893 N N . ASN A 1 109 ? 8.133 8.844 0.106 1.00 95.81 109 ASN A N 1
ATOM 894 C CA . ASN A 1 109 ? 6.747 9.254 0.315 1.00 95.81 109 ASN A CA 1
ATOM 895 C C . ASN A 1 109 ? 5.774 8.344 -0.453 1.00 95.81 109 ASN A C 1
ATOM 897 O O . ASN A 1 109 ? 4.821 8.850 -1.037 1.00 95.81 109 ASN A O 1
ATOM 901 N N . LEU A 1 110 ? 6.068 7.041 -0.513 1.00 95.06 110 LEU A N 1
ATOM 902 C CA . LEU A 1 110 ? 5.334 6.009 -1.245 1.00 95.06 110 LEU A CA 1
ATOM 903 C C . LEU A 1 110 ? 4.827 4.979 -0.240 1.00 95.06 110 LEU A C 1
ATOM 905 O O . LEU A 1 110 ? 5.616 4.234 0.335 1.00 95.06 110 LEU A O 1
ATOM 909 N N . TYR A 1 111 ? 3.518 4.941 -0.041 1.00 96.62 111 TYR A N 1
ATOM 910 C CA . TYR A 1 111 ? 2.883 4.180 1.025 1.00 96.62 111 TYR A CA 1
ATOM 911 C C . TYR A 1 111 ? 1.892 3.137 0.491 1.00 96.62 111 TYR A C 1
ATOM 913 O O . TYR A 1 111 ? 1.424 3.232 -0.652 1.00 96.62 111 TYR A O 1
ATOM 921 N N . PRO A 1 112 ? 1.530 2.133 1.311 1.00 96.62 112 PRO A N 1
ATOM 922 C CA . PRO A 1 112 ? 0.420 1.246 1.007 1.00 96.62 112 PRO A CA 1
ATOM 923 C C . PRO A 1 112 ? -0.898 2.006 0.829 1.00 96.62 112 PRO A C 1
ATOM 925 O O . PRO A 1 112 ? -1.131 3.053 1.442 1.00 96.62 112 PRO A O 1
ATOM 928 N N . LEU A 1 113 ? -1.787 1.409 0.035 1.00 96.25 113 LEU A N 1
ATOM 929 C CA . LEU A 1 113 ? -3.123 1.903 -0.322 1.00 96.25 113 LEU A CA 1
ATOM 930 C C . LEU A 1 113 ? -3.160 3.133 -1.226 1.00 96.25 113 LEU A C 1
ATOM 932 O O . LEU A 1 113 ? -4.245 3.636 -1.524 1.00 96.25 113 LEU A O 1
ATOM 936 N N . GLU A 1 114 ? -2.015 3.595 -1.714 1.00 97.38 114 GLU A N 1
ATOM 937 C CA . GLU A 1 114 ? -1.985 4.485 -2.871 1.00 97.38 114 GLU A CA 1
ATOM 938 C C . GLU A 1 114 ? -2.586 3.795 -4.102 1.00 97.38 114 GLU A C 1
ATOM 940 O O . GLU A 1 114 ? -2.452 2.582 -4.264 1.00 97.38 114 GLU A O 1
ATOM 945 N N . VAL A 1 115 ? -3.270 4.565 -4.947 1.00 96.94 115 VAL A N 1
ATOM 946 C CA . VAL A 1 115 ? -4.015 4.072 -6.112 1.00 96.94 115 VAL A CA 1
ATOM 947 C C . VAL A 1 115 ? -3.460 4.705 -7.379 1.00 96.94 115 VAL A C 1
ATOM 949 O O . VAL A 1 115 ? -3.212 5.909 -7.408 1.00 96.94 115 VAL A O 1
ATOM 952 N N . TYR A 1 116 ? -3.286 3.893 -8.418 1.00 96.12 116 TYR A N 1
ATOM 953 C CA . TYR A 1 116 ? -2.708 4.311 -9.688 1.00 96.12 116 TYR A CA 1
ATOM 954 C C . TYR A 1 116 ? -3.540 3.823 -10.870 1.00 96.12 116 TYR A C 1
ATOM 956 O O . TYR A 1 116 ? -3.789 2.632 -11.024 1.00 96.12 116 TYR A O 1
ATOM 964 N N . THR A 1 117 ? -3.930 4.752 -11.721 1.00 93.38 117 THR A N 1
ATOM 965 C CA . THR A 1 117 ? -4.722 4.572 -12.941 1.00 93.38 117 THR A CA 1
ATOM 966 C C . THR A 1 117 ? -3.860 4.604 -14.200 1.00 93.38 117 THR A C 1
ATOM 968 O O . THR A 1 117 ? -4.310 4.187 -15.263 1.00 93.38 117 THR A O 1
ATOM 971 N N . GLY A 1 118 ? -2.621 5.100 -14.089 1.00 90.75 118 GLY A N 1
ATOM 972 C CA . GLY A 1 118 ? -1.730 5.329 -15.224 1.00 90.75 118 GLY A CA 1
ATOM 973 C C . GLY A 1 118 ? -1.798 6.756 -15.773 1.00 90.75 118 GLY A C 1
ATOM 974 O O . GLY A 1 118 ? -0.885 7.149 -16.500 1.00 90.75 118 GLY A O 1
ATOM 975 N N . ASP A 1 119 ? -2.804 7.547 -15.385 1.00 91.25 119 ASP A N 1
ATOM 976 C CA . ASP A 1 119 ? -2.863 8.986 -15.649 1.00 91.25 119 ASP A CA 1
ATOM 977 C C . ASP A 1 119 ? -2.225 9.763 -14.479 1.00 91.25 119 ASP A C 1
ATOM 979 O O . ASP A 1 119 ? -2.781 9.778 -13.378 1.00 91.25 119 ASP A O 1
ATOM 983 N N . PRO A 1 120 ? -1.085 10.454 -14.683 1.00 91.19 120 PRO A N 1
ATOM 984 C CA . PRO A 1 120 ? -0.395 11.172 -13.613 1.00 91.19 120 PRO A CA 1
ATOM 985 C C . PRO A 1 120 ? -1.230 12.248 -12.909 1.00 91.19 120 PRO A C 1
ATOM 987 O O . PRO A 1 120 ? -0.985 12.519 -11.735 1.00 91.19 120 PRO A O 1
ATOM 990 N N . GLN A 1 121 ? -2.179 12.886 -13.602 1.00 91.31 121 GLN A N 1
ATOM 991 C CA . GLN A 1 121 ? -3.020 13.926 -13.007 1.00 91.31 121 GLN A CA 1
ATOM 992 C C . GLN A 1 121 ? -4.060 13.306 -12.076 1.00 91.31 121 GLN A C 1
ATOM 994 O O . GLN A 1 121 ? -4.219 13.758 -10.939 1.00 91.31 121 GLN A O 1
ATOM 999 N N . ILE A 1 122 ? -4.719 12.235 -12.528 1.00 94.19 122 ILE A N 1
ATOM 1000 C CA . ILE A 1 122 ? -5.675 11.485 -11.705 1.00 94.19 122 ILE A CA 1
ATOM 1001 C C . ILE A 1 122 ? -4.946 10.847 -10.517 1.00 94.19 122 ILE A C 1
ATOM 1003 O O . ILE A 1 122 ? -5.400 10.974 -9.381 1.00 94.19 122 ILE A O 1
ATOM 1007 N N . ASP A 1 123 ? -3.782 10.238 -10.749 1.00 95.19 123 ASP A N 1
ATOM 1008 C CA . ASP A 1 123 ? -2.974 9.578 -9.718 1.00 95.19 123 ASP A CA 1
ATOM 1009 C C . ASP A 1 123 ? -2.504 10.562 -8.643 1.00 95.19 123 ASP A C 1
ATOM 1011 O O . ASP A 1 123 ? -2.493 10.235 -7.454 1.00 95.19 123 ASP A O 1
ATOM 1015 N N . TYR A 1 124 ? -2.154 11.789 -9.034 1.00 94.38 124 TYR A N 1
ATOM 1016 C CA . TYR A 1 124 ? -1.813 12.837 -8.078 1.00 94.38 124 TYR A CA 1
ATOM 1017 C C . TYR A 1 124 ? -3.027 13.209 -7.214 1.00 94.38 124 TYR A C 1
ATOM 1019 O O . TYR A 1 124 ? -2.934 13.217 -5.986 1.00 94.38 124 TYR A O 1
ATOM 1027 N N . ILE A 1 125 ? -4.200 13.421 -7.821 1.00 95.50 125 ILE A N 1
ATOM 1028 C CA . ILE A 1 125 ? -5.430 13.721 -7.073 1.00 95.50 125 ILE A CA 1
ATOM 1029 C C . ILE A 1 125 ? -5.760 12.577 -6.103 1.00 95.50 125 ILE A C 1
ATOM 1031 O O . ILE A 1 125 ? -6.017 12.835 -4.926 1.00 95.50 125 ILE A O 1
ATOM 1035 N N . LEU A 1 126 ? -5.704 11.323 -6.560 1.00 96.94 126 LEU A N 1
ATOM 1036 C CA . LEU A 1 126 ? -6.030 10.141 -5.758 1.00 96.94 126 LEU A CA 1
ATOM 1037 C C . LEU A 1 126 ? -5.122 9.968 -4.536 1.00 96.94 126 LEU A C 1
ATOM 1039 O O . LEU A 1 126 ? -5.598 9.477 -3.511 1.00 96.94 126 LEU A O 1
ATOM 1043 N N . ASN A 1 127 ? -3.846 10.349 -4.632 1.00 96.44 127 ASN A N 1
ATOM 1044 C CA . ASN A 1 127 ? -2.842 10.069 -3.600 1.00 96.44 127 ASN A CA 1
ATOM 1045 C C . ASN A 1 127 ? -2.484 11.275 -2.719 1.00 96.44 127 ASN A C 1
ATOM 1047 O O . ASN A 1 127 ? -1.905 11.078 -1.651 1.00 96.44 127 ASN A O 1
ATOM 1051 N N . PHE A 1 128 ? -2.857 12.495 -3.122 1.00 95.56 128 PHE A N 1
ATOM 1052 C CA . PHE A 1 128 ? -2.518 13.727 -2.397 1.00 95.56 128 PHE A CA 1
ATOM 1053 C C . PHE A 1 128 ? -3.731 14.581 -1.999 1.00 95.56 128 PHE A C 1
ATOM 1055 O O . PHE A 1 128 ? -3.597 15.461 -1.151 1.00 95.56 128 PHE A O 1
ATOM 1062 N N . SER A 1 129 ? -4.932 14.312 -2.524 1.00 96.25 129 SER A N 1
ATOM 1063 C CA . SER A 1 129 ? -6.148 14.999 -2.056 1.00 96.25 129 SER A CA 1
ATOM 1064 C C . SER A 1 129 ? -6.611 14.470 -0.705 1.00 96.25 129 SER A C 1
ATOM 1066 O O . SER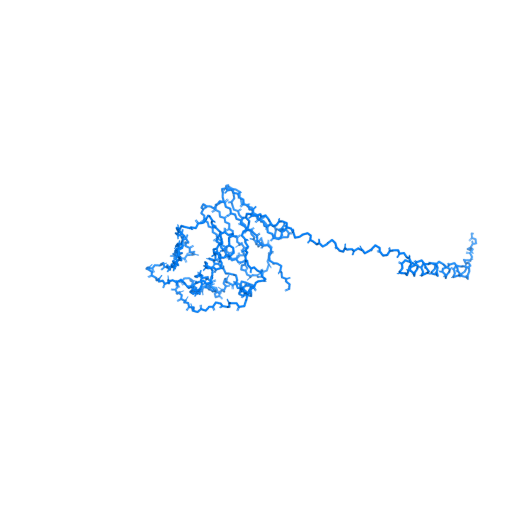 A 1 129 ? -6.421 13.298 -0.384 1.00 96.25 129 SER A O 1
ATOM 1068 N N . ARG A 1 130 ? -7.267 15.328 0.078 1.00 96.88 130 ARG A N 1
ATOM 1069 C CA . ARG A 1 130 ? -7.821 14.980 1.390 1.00 96.88 130 ARG A CA 1
ATOM 1070 C C . ARG A 1 130 ? -9.077 14.115 1.252 1.00 96.88 130 ARG A C 1
ATOM 1072 O O . ARG A 1 130 ? -10.013 14.490 0.553 1.00 96.88 130 ARG A O 1
ATOM 1079 N N . TYR A 1 131 ? -9.106 12.986 1.953 1.00 98.19 131 TYR A N 1
ATOM 1080 C CA . TYR A 1 131 ? -10.253 12.084 2.027 1.00 98.19 131 TYR A CA 1
ATOM 1081 C C . TYR A 1 131 ? -11.103 12.404 3.258 1.00 98.19 131 TYR A C 1
ATOM 1083 O O . TYR A 1 131 ? -10.592 12.721 4.334 1.00 98.19 131 TYR A O 1
ATOM 1091 N N . GLU A 1 132 ? -12.415 12.235 3.128 1.00 97.69 132 GLU A N 1
ATOM 1092 C CA . GLU A 1 132 ? -13.318 12.160 4.270 1.00 97.69 132 GLU A CA 1
ATOM 1093 C C . GLU A 1 132 ? -13.150 10.792 4.936 1.00 97.69 132 GLU A C 1
ATOM 1095 O O . GLU A 1 132 ? -13.578 9.770 4.394 1.00 97.69 132 GLU A O 1
ATOM 1100 N N . ILE A 1 133 ? -12.496 10.769 6.100 1.00 97.38 133 ILE A N 1
ATOM 1101 C CA . ILE A 1 133 ? -12.251 9.543 6.865 1.00 97.38 133 ILE A CA 1
ATOM 1102 C C . ILE A 1 133 ? -13.205 9.463 8.052 1.00 97.38 133 ILE A C 1
ATOM 1104 O O . ILE A 1 133 ? -13.281 10.382 8.874 1.00 97.38 133 ILE A O 1
ATOM 1108 N N . TYR A 1 134 ? -13.884 8.331 8.185 1.00 96.44 134 TYR A N 1
ATOM 1109 C CA . TYR A 1 134 ? -14.718 8.005 9.336 1.00 96.44 134 TYR A CA 1
ATOM 1110 C C . TYR A 1 134 ? -14.648 6.511 9.649 1.00 96.44 134 TYR A C 1
ATOM 1112 O O . TYR A 1 134 ? -14.241 5.696 8.820 1.00 96.44 134 TYR A O 1
ATOM 1120 N N . THR A 1 135 ? -15.029 6.149 10.870 1.00 95.88 135 THR A N 1
ATOM 1121 C CA . THR A 1 135 ? -15.083 4.756 11.314 1.00 95.88 135 THR A CA 1
ATOM 1122 C C . THR A 1 135 ? -16.519 4.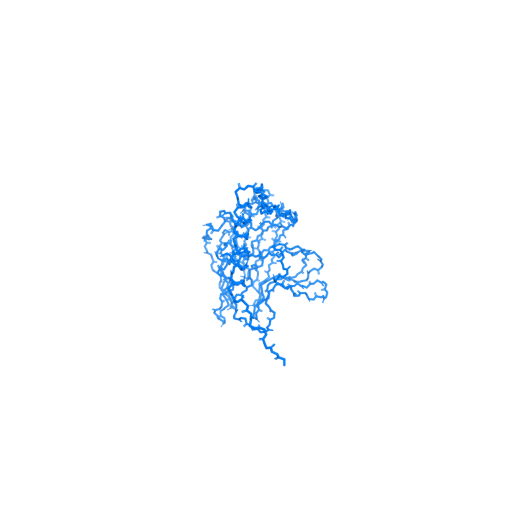282 11.420 1.00 95.88 135 THR A C 1
ATOM 1124 O O . THR A 1 135 ? -17.428 5.045 11.750 1.00 95.88 135 THR A O 1
ATOM 1127 N N . LYS A 1 136 ? -16.719 3.000 11.136 1.00 94.31 136 LYS A N 1
ATOM 1128 C CA . LYS A 1 136 ? -17.979 2.300 11.360 1.00 94.31 136 LYS A CA 1
ATOM 1129 C C . LYS A 1 136 ? -17.642 0.881 11.795 1.00 94.31 136 LYS A C 1
ATOM 1131 O O . LYS A 1 136 ? -17.032 0.144 11.028 1.00 94.31 136 LYS A O 1
ATOM 1136 N N . ASP A 1 137 ? -18.005 0.512 13.018 1.00 92.44 137 ASP A N 1
ATOM 1137 C CA . ASP A 1 137 ? -17.638 -0.781 13.607 1.00 92.44 137 ASP A CA 1
ATOM 1138 C C . ASP A 1 137 ? -16.109 -1.014 13.537 1.00 92.44 137 ASP A C 1
ATOM 1140 O O . ASP A 1 137 ? -15.334 -0.148 13.944 1.00 92.44 137 ASP A O 1
ATOM 1144 N N . ASN A 1 138 ? -15.663 -2.141 12.972 1.00 94.06 138 ASN A N 1
ATOM 1145 C CA . ASN A 1 138 ? -14.246 -2.461 12.741 1.00 94.06 138 ASN A CA 1
ATOM 1146 C C . ASN A 1 138 ? -13.711 -1.956 11.386 1.00 94.06 138 ASN A C 1
ATOM 1148 O O . ASN A 1 138 ? -12.679 -2.438 10.909 1.00 94.06 138 ASN A O 1
ATOM 1152 N N . GLN A 1 139 ? -14.411 -1.015 10.748 1.00 97.31 139 GLN A N 1
ATOM 1153 C CA . GLN A 1 139 ? -14.050 -0.473 9.442 1.00 97.31 139 GLN A CA 1
ATOM 1154 C C . GLN A 1 139 ? -13.557 0.970 9.539 1.00 97.31 139 GLN A C 1
ATOM 1156 O O . GLN A 1 139 ? -14.164 1.814 10.202 1.00 97.31 139 GLN A O 1
ATOM 1161 N N . ILE A 1 140 ? -12.488 1.263 8.802 1.00 98.12 140 ILE A N 1
ATOM 1162 C CA . ILE A 1 140 ? -12.085 2.617 8.432 1.00 98.12 140 ILE A CA 1
ATOM 1163 C C . ILE A 1 140 ? -12.556 2.840 6.999 1.00 98.12 140 ILE A C 1
ATOM 1165 O O . ILE A 1 140 ? -12.187 2.091 6.094 1.00 98.12 140 ILE A O 1
ATOM 1169 N N . ILE A 1 141 ? -13.368 3.870 6.794 1.00 98.25 141 ILE A N 1
ATOM 1170 C CA . ILE A 1 141 ? -13.896 4.241 5.486 1.00 98.25 141 ILE A CA 1
ATOM 1171 C C . ILE A 1 141 ? -13.309 5.597 5.114 1.00 98.25 141 ILE A C 1
ATOM 1173 O O . ILE A 1 141 ? -13.457 6.564 5.859 1.00 98.25 141 ILE A O 1
ATOM 1177 N N . ALA A 1 142 ? -12.653 5.660 3.959 1.00 98.31 142 ALA A N 1
ATOM 1178 C CA . ALA A 1 142 ? -12.088 6.877 3.398 1.00 98.31 142 ALA A CA 1
ATOM 1179 C C . ALA A 1 142 ? -12.718 7.155 2.034 1.00 98.31 142 ALA A C 1
ATOM 1181 O O . ALA A 1 142 ? -12.617 6.326 1.129 1.00 98.31 142 ALA A O 1
ATOM 1182 N N . ARG A 1 143 ? -13.352 8.317 1.874 1.00 98.38 143 ARG A N 1
ATOM 1183 C CA . ARG A 1 143 ? -14.045 8.709 0.641 1.00 98.38 143 ARG A CA 1
ATOM 1184 C C . ARG A 1 143 ? -13.419 9.954 0.024 1.00 98.38 143 ARG A C 1
ATOM 1186 O O . ARG A 1 143 ? -13.158 10.924 0.727 1.00 98.38 143 ARG A O 1
ATOM 1193 N N . LEU A 1 144 ? -13.247 9.937 -1.292 1.00 98.31 144 LEU A N 1
ATOM 1194 C CA . LEU A 1 144 ? -12.869 11.096 -2.092 1.00 98.31 144 LEU A CA 1
ATOM 1195 C C . LEU A 1 144 ? -13.874 11.260 -3.231 1.00 98.31 144 LEU A C 1
ATOM 1197 O O . LEU A 1 144 ? -14.124 10.322 -3.988 1.00 98.31 144 LEU A O 1
ATOM 1201 N N . ARG A 1 145 ? -14.426 12.468 -3.353 1.00 97.38 145 ARG A N 1
ATOM 1202 C CA . ARG A 1 145 ? -15.245 12.893 -4.489 1.00 97.38 145 ARG A CA 1
ATOM 1203 C C . ARG A 1 145 ? -14.499 13.982 -5.245 1.00 97.38 145 ARG A C 1
ATOM 1205 O O . ARG A 1 145 ? -14.190 15.021 -4.669 1.00 97.38 145 ARG A O 1
ATOM 1212 N N . ALA A 1 146 ? -14.224 13.726 -6.513 1.00 94.50 146 ALA A N 1
ATOM 1213 C CA . ALA A 1 146 ? -13.720 14.703 -7.463 1.00 94.50 146 ALA A CA 1
ATOM 1214 C C . ALA A 1 146 ? -14.826 15.045 -8.474 1.00 94.50 146 ALA A C 1
ATOM 1216 O O . ALA A 1 146 ? -15.915 14.476 -8.434 1.00 94.50 146 ALA A O 1
ATOM 1217 N N . GLU A 1 147 ? -14.547 15.973 -9.387 1.00 90.00 147 GLU A N 1
ATOM 1218 C CA . GLU A 1 147 ? -15.519 16.430 -10.388 1.00 90.00 147 GLU A CA 1
ATOM 1219 C C . GLU A 1 147 ? -16.058 15.281 -11.258 1.00 90.00 147 GLU A C 1
ATOM 1221 O O . GLU A 1 147 ? -17.261 15.185 -11.479 1.00 90.00 147 GLU A O 1
ATOM 1226 N N . ASN A 1 148 ? -15.177 14.369 -11.686 1.00 93.44 148 ASN A N 1
ATOM 1227 C CA . ASN A 1 148 ? -15.501 13.323 -12.663 1.00 93.44 148 ASN A CA 1
ATOM 1228 C C . ASN A 1 148 ? -15.440 11.897 -12.104 1.00 93.44 148 ASN A C 1
ATOM 1230 O O . ASN A 1 148 ? -15.714 10.940 -12.828 1.00 93.44 148 ASN A O 1
ATOM 1234 N N . PHE A 1 149 ? -15.067 11.733 -10.835 1.00 96.75 149 PHE A N 1
ATOM 1235 C CA . PHE A 1 149 ? -14.957 10.414 -10.233 1.00 96.75 149 PHE A CA 1
ATOM 1236 C C . PHE A 1 149 ? -15.195 10.426 -8.729 1.00 96.75 149 PHE A C 1
ATOM 1238 O O . PHE A 1 149 ? -15.025 11.431 -8.037 1.00 96.75 149 PHE A O 1
ATOM 1245 N N . GLU A 1 150 ? -15.527 9.252 -8.213 1.00 97.88 150 GLU A N 1
ATOM 1246 C CA . GLU A 1 150 ? -15.573 8.979 -6.787 1.00 97.88 150 GLU A CA 1
ATOM 1247 C C . GLU A 1 150 ? -14.786 7.704 -6.490 1.00 97.88 150 GLU A C 1
ATOM 1249 O O . GLU A 1 150 ? -14.848 6.734 -7.249 1.00 97.88 150 GLU A O 1
ATOM 1254 N N . ILE A 1 151 ? -14.072 7.701 -5.367 1.00 98.31 151 ILE A N 1
ATOM 1255 C CA . ILE A 1 151 ? -13.428 6.510 -4.823 1.00 98.31 151 ILE A CA 1
ATOM 1256 C C . ILE A 1 151 ? -13.679 6.409 -3.321 1.00 98.31 151 ILE A C 1
ATOM 1258 O O . ILE A 1 151 ? -13.665 7.400 -2.584 1.00 98.31 151 ILE A O 1
ATOM 1262 N N . LYS A 1 152 ? -13.887 5.184 -2.854 1.00 98.19 152 LYS A N 1
ATOM 1263 C CA . LYS A 1 152 ? -14.058 4.853 -1.448 1.00 98.19 152 LYS A CA 1
ATOM 1264 C C . LYS A 1 152 ? -13.201 3.642 -1.103 1.00 98.19 152 LYS A C 1
ATOM 1266 O O . LYS A 1 152 ? -13.373 2.567 -1.670 1.00 98.19 152 LYS A O 1
ATOM 1271 N N . LYS A 1 153 ? -12.277 3.831 -0.162 1.00 98.00 153 LYS A N 1
ATOM 1272 C CA . LYS A 1 153 ? -11.410 2.787 0.394 1.00 98.00 153 LYS A CA 1
ATOM 1273 C C . LYS A 1 153 ? -11.997 2.344 1.726 1.00 98.00 153 LYS A C 1
ATOM 1275 O O . LYS A 1 153 ? -12.234 3.173 2.604 1.00 98.00 153 LYS A O 1
ATOM 1280 N N . ILE A 1 154 ? -12.247 1.051 1.872 1.00 97.94 154 ILE A N 1
ATOM 1281 C CA . ILE A 1 154 ? -12.810 0.457 3.084 1.00 97.94 154 ILE A CA 1
ATOM 1282 C C . ILE A 1 154 ? -11.794 -0.549 3.603 1.00 97.94 154 ILE A C 1
ATOM 1284 O O . ILE A 1 154 ? -11.571 -1.581 2.971 1.00 97.94 154 ILE A O 1
ATOM 1288 N N . LEU A 1 155 ? -11.177 -0.243 4.740 1.00 97.75 155 LEU A N 1
ATOM 1289 C CA . LEU A 1 155 ? -10.306 -1.170 5.451 1.00 97.75 155 LEU A CA 1
ATOM 1290 C C . LEU A 1 155 ? -11.092 -1.768 6.608 1.00 97.75 155 LEU A C 1
ATOM 1292 O O . LEU A 1 155 ? -11.495 -1.043 7.512 1.00 97.75 155 LEU A O 1
ATOM 1296 N N . GLU A 1 156 ? -11.266 -3.081 6.619 1.00 97.44 156 GLU A N 1
ATOM 1297 C CA . GLU A 1 156 ? -11.889 -3.794 7.728 1.00 97.44 156 GLU A CA 1
ATOM 1298 C C . GLU A 1 156 ? -10.854 -4.612 8.493 1.00 97.44 156 GLU A C 1
ATOM 1300 O O . GLU A 1 156 ? -10.147 -5.438 7.913 1.00 97.44 156 GLU A O 1
ATOM 1305 N N . TYR A 1 157 ? -10.798 -4.421 9.808 1.00 97.38 157 TYR A N 1
ATOM 1306 C CA . TYR A 1 157 ? -9.947 -5.219 10.676 1.00 97.38 157 TYR A CA 1
ATOM 1307 C C . TYR A 1 157 ? -10.545 -6.612 10.920 1.00 97.38 157 TYR A C 1
ATOM 1309 O O . TYR A 1 157 ? -11.639 -6.742 11.470 1.00 97.38 157 TYR A O 1
ATOM 1317 N N . LYS A 1 158 ? -9.801 -7.660 10.542 1.00 96.06 158 LYS A N 1
ATOM 1318 C CA . LYS A 1 158 ? -10.198 -9.074 10.673 1.00 96.06 158 LYS A CA 1
ATOM 1319 C C . LYS A 1 158 ? -9.420 -9.825 11.763 1.00 96.06 158 LYS A C 1
ATOM 1321 O O . LYS A 1 158 ? -9.387 -11.050 11.763 1.00 96.06 158 LYS A O 1
ATOM 1326 N N . GLY A 1 159 ? -8.765 -9.115 12.682 1.00 94.31 159 GLY A N 1
ATOM 1327 C CA . GLY A 1 159 ? -7.944 -9.722 13.735 1.00 94.31 159 GLY A CA 1
ATOM 1328 C C . GLY A 1 159 ? -6.473 -9.835 13.333 1.00 94.31 159 GLY A C 1
ATOM 1329 O O . GLY A 1 159 ? -5.631 -9.130 13.883 1.00 94.31 159 GLY A O 1
ATOM 1330 N N . ASP A 1 160 ? -6.155 -10.696 12.369 1.00 92.50 160 ASP A N 1
ATOM 1331 C CA . ASP A 1 160 ? -4.764 -10.951 11.940 1.00 92.50 160 ASP A CA 1
ATOM 1332 C C . ASP A 1 160 ? -4.359 -10.215 10.660 1.00 92.50 160 ASP A C 1
ATOM 1334 O O . ASP A 1 160 ? -3.178 -10.087 10.355 1.00 92.50 160 ASP A O 1
ATOM 1338 N N . TYR A 1 161 ? -5.337 -9.704 9.919 1.00 93.12 161 TYR A N 1
ATOM 1339 C CA . TYR A 1 161 ? -5.129 -8.987 8.669 1.00 93.12 161 TYR A CA 1
ATOM 1340 C C . TYR A 1 161 ? -6.204 -7.913 8.483 1.00 93.12 161 TYR A C 1
ATOM 1342 O O . TYR A 1 161 ? -7.174 -7.828 9.247 1.00 93.12 161 TYR A O 1
ATOM 1350 N N . PHE A 1 162 ? -6.032 -7.096 7.447 1.00 95.31 162 PHE A N 1
ATOM 1351 C CA . PHE A 1 162 ? -7.026 -6.129 7.002 1.00 95.31 162 PHE A CA 1
ATOM 1352 C C . PHE A 1 162 ? -7.615 -6.577 5.669 1.00 95.31 162 PHE A C 1
ATOM 1354 O O . PHE A 1 162 ? -6.881 -6.922 4.744 1.00 95.31 162 PHE A O 1
ATOM 1361 N N . SER A 1 163 ? -8.940 -6.564 5.567 1.00 94.25 163 SER A N 1
ATOM 1362 C CA . SER A 1 163 ? -9.625 -6.691 4.283 1.00 94.25 163 SER A CA 1
ATOM 1363 C C . SER A 1 163 ? -9.734 -5.310 3.652 1.00 94.25 163 SER A C 1
ATOM 1365 O O . SER A 1 163 ? -10.200 -4.382 4.310 1.00 94.25 163 SER A O 1
ATOM 1367 N N . LEU A 1 164 ? -9.341 -5.176 2.387 1.00 94.56 164 LEU A N 1
ATOM 1368 C CA . LEU A 1 164 ? -9.505 -3.948 1.615 1.00 94.56 164 LEU A CA 1
ATOM 1369 C C . LEU A 1 164 ? -10.624 -4.129 0.588 1.00 94.56 164 LEU A C 1
ATOM 1371 O O . LEU A 1 164 ? -10.586 -5.066 -0.204 1.00 94.56 164 LEU A O 1
ATOM 1375 N N . SER A 1 165 ? -11.579 -3.203 0.571 1.00 94.56 165 SER A N 1
ATOM 1376 C CA . SER A 1 165 ? -12.510 -3.017 -0.544 1.00 94.56 165 SER A CA 1
ATOM 1377 C C . SER A 1 165 ? -12.309 -1.628 -1.141 1.00 94.56 165 SER A C 1
ATOM 1379 O O . SER A 1 165 ? -12.181 -0.646 -0.403 1.00 94.56 165 SER A O 1
ATOM 1381 N N . ILE A 1 166 ? -12.270 -1.550 -2.470 1.00 94.75 166 ILE A N 1
ATOM 1382 C CA . ILE A 1 166 ? -12.239 -0.289 -3.208 1.00 94.75 166 ILE A CA 1
ATOM 1383 C C . ILE A 1 166 ? -13.493 -0.223 -4.066 1.00 94.75 166 ILE A C 1
ATOM 1385 O O . ILE A 1 166 ? -13.689 -1.029 -4.971 1.00 94.75 166 ILE A O 1
ATOM 1389 N N . GLU A 1 167 ? -14.335 0.756 -3.768 1.00 96.00 167 GLU A N 1
ATOM 1390 C CA . GLU A 1 167 ? -15.498 1.108 -4.574 1.00 96.00 167 GLU A CA 1
ATOM 1391 C C . GLU A 1 167 ? -15.139 2.358 -5.377 1.00 96.00 167 GLU A C 1
ATOM 1393 O O . GLU A 1 167 ? -14.664 3.344 -4.811 1.00 96.00 167 GLU A O 1
ATOM 1398 N N . SER A 1 168 ? -15.352 2.337 -6.690 1.00 95.88 168 SER A N 1
ATOM 1399 C CA . SER A 1 168 ? -15.036 3.476 -7.553 1.00 95.88 168 SER A CA 1
ATOM 1400 C C . SER A 1 168 ? -16.049 3.652 -8.672 1.00 95.88 168 SER A C 1
ATOM 1402 O O . SER A 1 168 ? -16.546 2.673 -9.225 1.00 95.88 168 SER A O 1
ATOM 1404 N N . SER A 1 169 ? -16.288 4.904 -9.051 1.00 96.31 169 SER A N 1
ATOM 1405 C CA . SER A 1 169 ? -17.099 5.289 -10.207 1.00 96.31 169 SER A CA 1
ATOM 1406 C C . SER A 1 169 ? -16.367 6.364 -11.001 1.00 96.31 169 SER A C 1
ATOM 1408 O O . SER A 1 169 ? -15.803 7.279 -10.407 1.00 96.31 169 SER A O 1
ATOM 1410 N N . GLY A 1 170 ? -16.382 6.266 -12.332 1.00 93.88 170 GLY A N 1
ATOM 1411 C CA . GLY A 1 170 ? -15.694 7.221 -13.211 1.00 93.88 170 GLY A CA 1
ATOM 1412 C C . GLY A 1 170 ? -14.169 7.058 -13.274 1.00 93.88 170 GLY A C 1
ATOM 1413 O O . GLY A 1 170 ? -13.497 7.934 -13.806 1.00 93.88 170 GLY A O 1
AT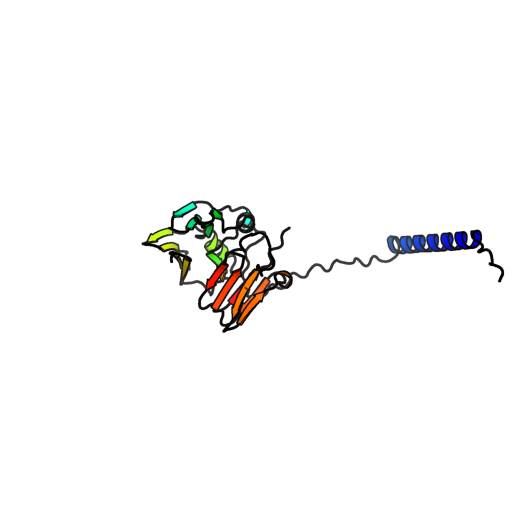OM 1414 N N . LEU A 1 171 ? -13.617 5.954 -12.752 1.00 94.31 171 LEU A N 1
ATOM 1415 C CA . LEU A 1 171 ? -12.190 5.622 -12.841 1.00 94.31 171 LEU A CA 1
ATOM 1416 C C . LEU A 1 171 ? -11.952 4.425 -13.775 1.00 94.31 171 LEU A C 1
ATOM 1418 O O . LEU A 1 171 ? -12.774 3.503 -13.799 1.00 94.31 171 LEU A O 1
ATOM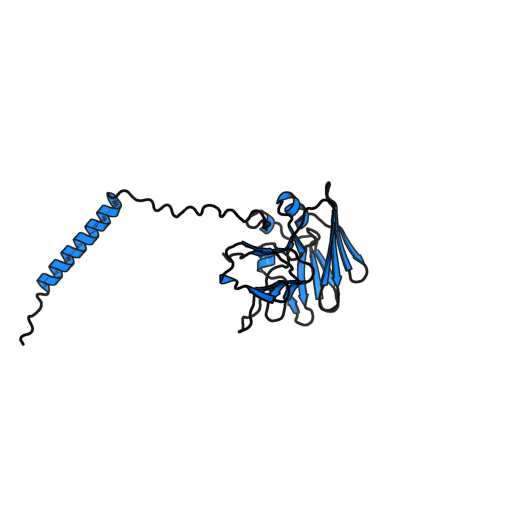 1422 N N . PRO A 1 172 ? -10.831 4.406 -14.519 1.00 91.00 172 PRO A N 1
ATOM 1423 C CA . PRO A 1 172 ? -10.390 3.222 -15.252 1.00 91.00 172 PRO A CA 1
ATOM 1424 C C . PRO A 1 172 ? -9.915 2.118 -14.281 1.00 91.00 172 PRO A C 1
ATOM 1426 O O . PRO A 1 172 ? -9.845 2.343 -13.066 1.00 91.00 172 PRO A O 1
ATOM 1429 N N . PRO A 1 173 ? -9.560 0.919 -14.790 1.00 90.12 173 PRO A N 1
ATOM 1430 C CA . PRO A 1 173 ? -8.855 -0.083 -13.996 1.00 90.12 173 PRO A CA 1
ATOM 1431 C C . PRO A 1 173 ? -7.638 0.513 -13.282 1.00 90.12 173 PRO A C 1
ATOM 1433 O O . PRO A 1 173 ? -6.940 1.366 -13.829 1.00 90.12 173 PRO A O 1
ATOM 1436 N N . MET A 1 174 ? -7.392 0.059 -12.055 1.00 93.31 174 MET A N 1
ATOM 1437 C CA . MET A 1 174 ? -6.407 0.666 -11.166 1.00 93.31 174 MET A CA 1
ATOM 1438 C C . MET A 1 174 ? -5.517 -0.373 -10.493 1.00 93.31 174 MET A C 1
ATOM 1440 O O . MET A 1 174 ? -5.920 -1.512 -10.259 1.00 93.31 174 MET A O 1
ATOM 1444 N N . PHE A 1 175 ? -4.322 0.064 -10.129 1.00 95.19 175 PHE A N 1
ATOM 1445 C CA . PHE A 1 175 ? -3.386 -0.639 -9.271 1.00 95.19 175 PHE A CA 1
ATOM 1446 C C . PHE A 1 175 ? -3.439 -0.047 -7.868 1.00 95.19 175 PHE A C 1
ATOM 1448 O O . PHE A 1 175 ? -3.646 1.154 -7.696 1.00 95.19 175 PHE A O 1
ATOM 1455 N N . VAL A 1 176 ? -3.209 -0.889 -6.867 1.00 95.94 176 VAL A N 1
ATOM 1456 C CA . VAL A 1 176 ? -3.132 -0.481 -5.464 1.00 95.94 176 VAL A CA 1
ATOM 1457 C C . VAL A 1 176 ? -1.754 -0.843 -4.939 1.00 95.94 176 VAL A C 1
ATOM 1459 O O . VAL A 1 176 ? -1.297 -1.973 -5.109 1.00 95.94 176 VAL A O 1
ATOM 1462 N N . SER A 1 177 ? -1.086 0.108 -4.297 1.00 96.25 177 SER A N 1
ATOM 1463 C CA . SER A 1 177 ? 0.216 -0.120 -3.679 1.00 96.25 177 SER A CA 1
ATOM 1464 C C . SER A 1 177 ? 0.078 -1.029 -2.456 1.00 96.25 177 SER A C 1
ATOM 1466 O O . SER A 1 177 ? -0.661 -0.715 -1.519 1.00 96.25 177 SER A O 1
ATOM 1468 N N . ALA A 1 178 ? 0.818 -2.138 -2.444 1.00 94.69 178 ALA A N 1
ATOM 1469 C CA . ALA A 1 178 ? 0.981 -2.991 -1.263 1.00 94.69 178 ALA A CA 1
ATOM 1470 C C . ALA A 1 178 ? 2.065 -2.466 -0.299 1.00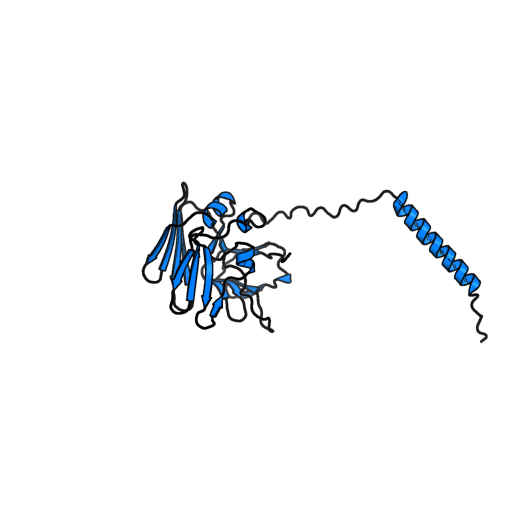 94.69 178 ALA A C 1
ATOM 1472 O O . ALA A 1 178 ? 2.156 -2.926 0.840 1.00 94.69 178 ALA A O 1
ATOM 1473 N N . GLY A 1 179 ? 2.870 -1.497 -0.745 1.00 93.94 179 GLY A N 1
ATOM 1474 C CA . GLY A 1 179 ? 4.070 -1.049 -0.049 1.00 93.94 179 GLY A CA 1
ATOM 1475 C C . GLY A 1 179 ? 5.315 -1.873 -0.375 1.00 93.94 179 GLY A C 1
ATOM 1476 O O . GLY A 1 179 ? 5.328 -2.676 -1.304 1.00 93.94 179 GLY A O 1
ATOM 1477 N N . MET A 1 180 ? 6.375 -1.652 0.400 1.00 93.44 180 MET A N 1
ATOM 1478 C CA . MET A 1 180 ? 7.687 -2.295 0.234 1.00 93.44 180 MET A CA 1
ATOM 1479 C C . MET A 1 180 ? 7.918 -3.392 1.269 1.00 93.44 180 MET A C 1
ATOM 1481 O O . MET A 1 180 ? 7.423 -3.296 2.382 1.00 93.44 180 MET A O 1
ATOM 1485 N N . ARG A 1 181 ? 8.729 -4.406 0.971 1.00 91.75 181 ARG A N 1
ATOM 1486 C CA . ARG A 1 181 ? 9.071 -5.477 1.922 1.00 91.75 181 ARG A CA 1
ATOM 1487 C C . ARG A 1 181 ? 9.518 -4.941 3.288 1.00 91.75 181 ARG A C 1
ATOM 1489 O O . ARG A 1 181 ? 10.400 -4.089 3.361 1.00 91.75 181 ARG A O 1
ATOM 1496 N N . VAL A 1 182 ? 8.965 -5.487 4.375 1.00 91.25 182 VAL A N 1
ATOM 1497 C CA . VAL A 1 182 ? 9.395 -5.146 5.743 1.00 91.25 182 VAL A CA 1
ATOM 1498 C C . VAL A 1 182 ? 10.875 -5.498 5.910 1.00 91.25 182 VAL A C 1
ATOM 1500 O O . VAL A 1 182 ? 11.290 -6.615 5.603 1.00 91.25 182 VAL A O 1
ATOM 1503 N N . GLN A 1 183 ? 11.680 -4.552 6.400 1.00 85.25 183 GLN A N 1
ATOM 1504 C CA . GLN A 1 183 ? 13.098 -4.800 6.658 1.00 85.25 183 GLN A CA 1
ATOM 1505 C C . GLN A 1 183 ? 13.295 -5.655 7.910 1.00 85.25 183 GLN A C 1
ATOM 1507 O O . GLN A 1 183 ? 12.892 -5.280 9.020 1.00 85.25 183 GLN A O 1
ATOM 1512 N N . GLU A 1 184 ? 13.957 -6.791 7.734 1.00 82.94 184 GLU A N 1
ATOM 1513 C CA . GLU A 1 184 ? 14.308 -7.747 8.779 1.00 82.94 184 GLU A CA 1
ATOM 1514 C C . GLU A 1 184 ? 15.729 -8.258 8.521 1.00 82.94 184 GLU A C 1
ATOM 1516 O O . GLU A 1 184 ? 16.220 -8.173 7.400 1.00 82.94 184 GLU A O 1
ATOM 1521 N N . ALA A 1 185 ? 16.411 -8.757 9.555 1.00 75.88 185 ALA A N 1
ATOM 1522 C CA . ALA A 1 185 ? 17.738 -9.335 9.373 1.00 75.88 185 ALA A CA 1
ATOM 1523 C C . ALA A 1 185 ? 17.645 -10.579 8.476 1.00 75.88 185 ALA A C 1
ATOM 1525 O O . ALA A 1 185 ? 16.904 -11.518 8.796 1.00 75.88 185 ALA A O 1
ATOM 1526 N N . ASP A 1 186 ? 18.399 -10.572 7.377 1.00 62.50 186 ASP A N 1
ATOM 1527 C CA . ASP A 1 186 ? 18.395 -11.658 6.405 1.00 62.50 186 ASP A CA 1
ATOM 1528 C C . ASP A 1 186 ? 18.897 -12.968 7.039 1.00 62.50 186 ASP A C 1
ATOM 1530 O O . ASP A 1 186 ? 19.889 -13.020 7.769 1.00 62.50 186 ASP A O 1
ATOM 1534 N N . PHE A 1 187 ? 18.175 -14.049 6.759 1.00 60.94 187 PHE A N 1
ATOM 1535 C CA . PHE A 1 187 ? 18.543 -15.436 7.047 1.00 60.94 187 PHE A CA 1
ATOM 1536 C C . PHE A 1 187 ? 18.175 -16.262 5.803 1.00 60.94 187 PHE A C 1
ATOM 1538 O O . PHE A 1 187 ? 17.527 -15.725 4.914 1.00 60.94 187 PHE A O 1
ATOM 1545 N N . TYR A 1 188 ? 18.545 -17.543 5.713 1.00 64.25 188 TYR A N 1
ATOM 1546 C CA . TYR A 1 188 ? 18.388 -18.403 4.517 1.00 64.25 188 TYR A CA 1
ATOM 1547 C C . TYR A 1 188 ? 16.942 -18.623 3.971 1.00 64.25 188 TYR A C 1
ATOM 1549 O O . TYR A 1 188 ? 16.701 -19.578 3.235 1.00 64.25 188 TYR A O 1
ATOM 1557 N N . SER A 1 189 ? 15.959 -17.795 4.330 1.00 69.62 189 SER A N 1
ATOM 1558 C CA . SER A 1 189 ? 14.608 -17.751 3.764 1.00 69.62 189 SER A CA 1
ATOM 1559 C C . SER A 1 189 ? 14.523 -16.792 2.572 1.00 69.62 189 SER A C 1
ATOM 1561 O O . SER A 1 189 ? 15.217 -15.780 2.528 1.00 69.62 189 SER A O 1
ATOM 1563 N N . HIS A 1 190 ? 13.627 -17.079 1.626 1.00 74.75 190 HIS A N 1
ATOM 1564 C CA . HIS A 1 190 ? 13.279 -16.120 0.579 1.00 74.75 190 HIS A CA 1
ATOM 1565 C C . HIS A 1 190 ? 12.676 -14.845 1.187 1.00 74.75 190 HIS A C 1
ATOM 1567 O O . HIS A 1 190 ? 11.832 -14.926 2.078 1.00 74.75 190 HIS A O 1
ATOM 1573 N N . SER A 1 191 ? 13.092 -13.696 0.660 1.00 84.38 191 SER A N 1
ATOM 1574 C CA . SER A 1 191 ? 12.591 -12.372 1.015 1.00 84.38 191 SER A CA 1
ATOM 1575 C C . SER A 1 191 ? 12.429 -11.570 -0.276 1.00 84.38 191 SER A C 1
ATOM 1577 O O . SER A 1 191 ? 13.426 -11.275 -0.933 1.00 84.38 191 SER A O 1
ATOM 1579 N N . GLY A 1 192 ? 11.214 -11.164 -0.632 1.00 88.75 192 GLY A N 1
ATOM 1580 C CA . GLY A 1 192 ? 10.954 -10.426 -1.870 1.00 88.75 192 GLY A CA 1
ATOM 1581 C C . GLY A 1 192 ? 9.565 -10.671 -2.458 1.00 88.75 192 GLY A C 1
ATOM 1582 O O . GLY A 1 192 ? 8.700 -11.240 -1.780 1.00 88.75 192 GLY A O 1
ATOM 1583 N N . PRO A 1 193 ? 9.351 -10.276 -3.724 1.00 92.56 193 PRO A N 1
ATOM 1584 C CA . PRO A 1 193 ? 8.059 -10.389 -4.369 1.00 92.56 193 PRO A CA 1
ATOM 1585 C C . PRO A 1 193 ? 7.650 -11.853 -4.544 1.00 92.56 193 PRO A C 1
ATOM 1587 O O . PRO A 1 193 ? 8.413 -12.698 -5.020 1.00 92.56 193 PRO A O 1
ATOM 1590 N N . VAL A 1 194 ? 6.409 -12.150 -4.185 1.00 94.31 194 VAL A N 1
ATOM 1591 C CA . VAL A 1 194 ? 5.793 -13.465 -4.348 1.00 94.31 194 VAL A CA 1
ATOM 1592 C C . VAL A 1 194 ? 4.420 -13.304 -4.981 1.00 94.31 194 VAL A C 1
ATOM 1594 O O . VAL A 1 194 ? 3.654 -12.407 -4.625 1.00 94.31 194 VAL A O 1
ATOM 1597 N N . ILE A 1 195 ? 4.106 -14.175 -5.936 1.00 95.12 195 ILE A N 1
ATOM 1598 C CA . ILE A 1 195 ? 2.841 -14.164 -6.669 1.00 95.12 195 ILE A CA 1
ATOM 1599 C C . ILE A 1 195 ? 2.319 -15.592 -6.774 1.00 95.12 195 ILE A C 1
ATOM 1601 O O . ILE A 1 195 ? 3.078 -16.520 -7.045 1.00 95.12 195 ILE A O 1
ATOM 1605 N N . LYS A 1 196 ? 1.011 -15.782 -6.591 1.00 94.50 196 LYS A N 1
ATOM 1606 C CA . LYS A 1 196 ? 0.335 -17.035 -6.934 1.00 94.50 196 LYS A CA 1
ATOM 1607 C C . LYS A 1 196 ? -0.513 -16.866 -8.185 1.00 94.50 196 LYS A C 1
ATOM 1609 O O . LYS A 1 196 ? -1.516 -16.158 -8.135 1.00 94.50 196 LYS A O 1
ATOM 1614 N N . ILE A 1 197 ? -0.134 -17.548 -9.264 1.00 91.44 197 ILE A N 1
ATOM 1615 C CA . ILE A 1 197 ? -0.826 -17.548 -10.560 1.00 91.44 197 ILE A CA 1
ATOM 1616 C C . ILE A 1 197 ? -1.447 -18.931 -10.767 1.00 91.44 197 ILE A C 1
ATOM 1618 O O . ILE A 1 197 ? -0.735 -19.938 -10.828 1.00 91.44 197 ILE A O 1
ATOM 1622 N N . GLY A 1 198 ? -2.779 -19.002 -10.822 1.00 88.81 198 GLY A N 1
ATOM 1623 C CA . GLY A 1 198 ? -3.498 -20.274 -10.731 1.00 88.81 198 GLY A CA 1
ATOM 1624 C C . GLY A 1 198 ? -3.115 -21.022 -9.448 1.00 88.81 198 GLY A C 1
ATOM 1625 O O . GLY A 1 198 ? -3.281 -20.500 -8.343 1.00 88.81 198 GLY A O 1
ATOM 1626 N N . ASP A 1 199 ? -2.541 -22.219 -9.590 1.00 89.31 199 ASP A N 1
ATOM 1627 C CA . ASP A 1 199 ? -2.077 -23.046 -8.465 1.00 89.31 199 ASP A CA 1
ATOM 1628 C C . ASP A 1 199 ? -0.564 -22.979 -8.206 1.00 89.31 199 ASP A C 1
ATOM 1630 O O . ASP A 1 199 ? -0.073 -23.591 -7.255 1.00 89.31 199 ASP A O 1
ATOM 1634 N N . ARG A 1 200 ? 0.194 -22.215 -9.003 1.00 92.19 200 ARG A N 1
ATOM 1635 C CA . ARG A 1 200 ? 1.643 -22.058 -8.825 1.00 92.19 200 ARG A CA 1
ATOM 1636 C C . ARG A 1 200 ? 1.977 -20.837 -7.986 1.00 92.19 200 ARG A C 1
ATOM 1638 O O . ARG A 1 200 ? 1.476 -19.752 -8.247 1.00 92.19 200 ARG A O 1
ATOM 1645 N N . VAL A 1 201 ? 2.872 -21.025 -7.017 1.00 93.19 201 VAL A N 1
ATOM 1646 C CA . VAL A 1 201 ? 3.511 -19.934 -6.274 1.00 93.19 201 VAL A CA 1
ATOM 1647 C C . VAL A 1 201 ? 4.871 -19.661 -6.903 1.00 93.19 201 VAL A C 1
ATOM 1649 O O . VAL A 1 201 ? 5.737 -20.535 -6.921 1.00 93.19 201 VAL A O 1
ATOM 1652 N N . GLU A 1 202 ? 5.049 -18.446 -7.398 1.00 92.12 202 GLU A N 1
ATOM 1653 C CA . GLU A 1 202 ? 6.284 -17.946 -7.982 1.00 92.12 202 GLU A CA 1
ATOM 1654 C C . GLU A 1 202 ? 6.927 -16.945 -7.025 1.00 92.12 202 GLU A C 1
ATOM 1656 O O . GLU A 1 202 ? 6.313 -15.965 -6.604 1.00 92.12 202 GLU A O 1
ATOM 1661 N N . ARG A 1 203 ? 8.178 -17.226 -6.659 1.00 91.62 203 ARG A N 1
ATOM 1662 C CA . ARG A 1 203 ? 9.038 -16.343 -5.872 1.00 91.62 203 ARG A CA 1
ATOM 1663 C C . ARG A 1 203 ? 9.994 -15.657 -6.827 1.00 91.62 203 ARG A C 1
ATOM 1665 O O . ARG A 1 203 ? 10.765 -16.336 -7.508 1.00 91.62 203 ARG A O 1
ATOM 1672 N N . ILE A 1 204 ? 9.876 -14.342 -6.929 1.00 88.50 204 ILE A N 1
ATOM 1673 C CA . ILE A 1 204 ? 10.573 -13.563 -7.942 1.00 88.50 204 ILE A CA 1
ATOM 1674 C C . ILE A 1 204 ? 11.893 -13.093 -7.354 1.00 88.50 204 ILE A C 1
ATOM 1676 O O . ILE A 1 204 ? 11.944 -12.410 -6.335 1.00 88.50 204 ILE A O 1
ATOM 1680 N N . ASP A 1 205 ? 12.969 -13.464 -8.034 1.00 84.88 205 ASP A N 1
ATOM 1681 C CA . ASP A 1 205 ? 14.308 -13.012 -7.699 1.00 84.88 205 ASP A CA 1
ATOM 1682 C C . ASP A 1 205 ? 14.437 -11.512 -8.001 1.00 84.88 205 ASP A C 1
ATOM 1684 O O . ASP A 1 205 ? 14.372 -11.093 -9.159 1.00 84.88 205 ASP A O 1
ATOM 1688 N N . VAL A 1 206 ? 14.621 -10.706 -6.952 1.00 79.25 206 VAL A N 1
ATOM 1689 C CA . VAL A 1 206 ? 14.748 -9.240 -7.031 1.00 79.25 206 VAL A CA 1
ATOM 1690 C C . VAL A 1 206 ? 15.912 -8.821 -7.935 1.00 79.25 206 VAL A C 1
ATOM 1692 O O . VAL A 1 206 ? 15.869 -7.757 -8.564 1.00 79.25 206 VAL A O 1
ATOM 1695 N N . GLU A 1 207 ? 16.943 -9.660 -8.067 1.00 80.88 207 GLU A N 1
ATOM 1696 C CA . GLU A 1 207 ? 18.064 -9.367 -8.958 1.00 80.88 207 GLU A CA 1
ATOM 1697 C C . GLU A 1 207 ? 17.695 -9.460 -10.437 1.00 80.88 207 GLU A C 1
ATOM 1699 O O . GLU A 1 207 ? 18.300 -8.776 -11.259 1.00 80.88 207 GLU A O 1
ATOM 1704 N N . LYS A 1 208 ? 16.650 -10.222 -10.773 1.00 80.62 208 LYS A N 1
ATOM 1705 C CA . LYS A 1 208 ? 16.158 -10.386 -12.148 1.00 80.62 208 LYS A CA 1
ATOM 1706 C C . LYS A 1 208 ? 15.097 -9.363 -12.547 1.00 80.62 208 LYS A C 1
ATOM 1708 O O . LYS A 1 208 ? 14.697 -9.337 -13.707 1.00 80.62 208 LYS A O 1
ATOM 1713 N N . VAL A 1 209 ? 14.622 -8.536 -11.615 1.00 79.00 209 VAL A N 1
ATOM 1714 C CA . VAL A 1 209 ? 13.638 -7.491 -11.919 1.00 79.00 209 VAL A CA 1
ATOM 1715 C C . VAL A 1 209 ? 14.348 -6.314 -12.591 1.00 79.00 209 VAL A C 1
ATOM 1717 O O . VAL A 1 209 ? 15.052 -5.538 -11.943 1.00 79.00 209 VAL A O 1
ATOM 1720 N N . GLU A 1 210 ? 14.149 -6.153 -13.896 1.00 76.38 210 GLU A N 1
ATOM 1721 C CA . GLU A 1 210 ? 14.676 -5.023 -14.667 1.00 76.38 210 GLU A CA 1
ATOM 1722 C C . GLU A 1 210 ? 13.749 -3.809 -14.541 1.00 76.38 210 GLU A C 1
ATOM 1724 O O . GLU A 1 210 ? 12.802 -3.647 -15.304 1.00 76.38 210 GLU A O 1
ATOM 1729 N N . GLY A 1 211 ? 13.993 -2.951 -13.546 1.00 81.38 211 GLY A N 1
ATOM 1730 C CA . GLY A 1 211 ? 13.298 -1.670 -13.377 1.00 81.38 211 GLY A CA 1
ATOM 1731 C C . GLY A 1 211 ? 11.806 -1.790 -13.038 1.00 81.38 211 GLY A C 1
ATOM 1732 O O . GLY A 1 211 ? 11.411 -1.499 -11.909 1.00 81.38 211 GLY A O 1
ATOM 1733 N N . ARG A 1 212 ? 10.959 -2.163 -14.006 1.00 87.00 212 ARG A N 1
ATOM 1734 C CA . ARG A 1 212 ? 9.503 -2.324 -13.862 1.00 87.00 212 ARG A CA 1
ATOM 1735 C C . ARG A 1 212 ? 9.012 -3.541 -14.641 1.00 87.00 212 ARG A C 1
ATOM 1737 O O . ARG A 1 212 ? 9.239 -3.626 -15.842 1.00 87.00 212 ARG A O 1
ATOM 1744 N N . GLN A 1 213 ? 8.258 -4.419 -13.989 1.00 88.88 213 GLN A N 1
ATOM 1745 C CA . GLN A 1 213 ? 7.706 -5.628 -14.602 1.00 88.88 213 GLN A CA 1
ATOM 1746 C C . GLN A 1 213 ? 6.190 -5.694 -14.404 1.00 88.88 213 GLN A C 1
ATOM 1748 O O . GLN A 1 213 ? 5.707 -5.458 -13.299 1.00 88.88 213 GLN A O 1
ATOM 1753 N N . LEU A 1 214 ? 5.450 -6.038 -15.462 1.00 90.75 214 LEU A N 1
ATOM 1754 C CA . LEU A 1 214 ? 4.015 -6.325 -15.403 1.00 90.75 214 LEU A CA 1
ATOM 1755 C C . LEU A 1 214 ? 3.786 -7.824 -15.557 1.00 90.75 214 LEU A C 1
ATOM 1757 O O . LEU A 1 214 ? 4.287 -8.435 -16.499 1.00 90.75 214 LEU A O 1
ATOM 1761 N N . ILE A 1 215 ? 3.001 -8.399 -14.656 1.00 90.38 215 ILE A N 1
ATOM 1762 C CA . ILE A 1 215 ? 2.584 -9.797 -14.702 1.00 90.38 215 ILE A CA 1
ATOM 1763 C C . ILE A 1 215 ? 1.060 -9.813 -14.727 1.00 90.38 215 ILE A C 1
ATOM 1765 O O . ILE A 1 215 ? 0.424 -9.212 -13.865 1.00 90.38 215 ILE A O 1
ATOM 1769 N N . THR A 1 216 ? 0.472 -10.484 -15.714 1.00 91.50 216 THR A N 1
ATOM 1770 C CA . THR A 1 216 ? -0.981 -10.622 -15.875 1.00 91.50 216 THR A CA 1
ATOM 1771 C C . THR A 1 216 ? -1.385 -12.091 -15.802 1.00 91.50 216 THR A C 1
ATOM 1773 O O . THR A 1 216 ? -0.601 -12.980 -16.137 1.00 91.50 216 THR A O 1
ATOM 1776 N N . GLY A 1 217 ? -2.603 -12.368 -15.338 1.00 90.06 217 GLY A N 1
ATOM 1777 C CA . GLY A 1 217 ? -3.116 -13.735 -15.233 1.00 90.06 217 GLY A CA 1
ATOM 1778 C C . GLY A 1 217 ? -4.203 -13.886 -14.175 1.00 90.06 217 GLY A C 1
ATOM 1779 O O . GLY A 1 217 ? -4.721 -12.900 -13.660 1.00 90.06 217 GLY A O 1
ATOM 1780 N N . ASP A 1 218 ? -4.536 -15.134 -13.837 1.00 92.00 218 ASP A N 1
ATOM 1781 C CA . ASP A 1 218 ? -5.425 -15.455 -12.714 1.00 92.00 218 ASP A CA 1
ATOM 1782 C C . ASP A 1 218 ? -4.636 -15.437 -11.395 1.00 92.00 218 ASP A C 1
ATOM 1784 O O . ASP A 1 218 ? -4.213 -16.479 -10.881 1.00 92.00 218 ASP A O 1
ATOM 1788 N N . ILE A 1 219 ? -4.358 -14.233 -10.890 1.00 94.00 219 ILE A N 1
ATOM 1789 C CA . ILE A 1 219 ? -3.524 -14.032 -9.706 1.00 94.00 219 ILE A CA 1
ATOM 1790 C C . ILE A 1 219 ? -4.401 -14.116 -8.455 1.00 94.00 219 ILE A C 1
ATOM 1792 O O . ILE A 1 219 ? -5.338 -13.338 -8.279 1.00 94.00 219 ILE A O 1
ATOM 1796 N N . LYS A 1 220 ? -4.079 -15.060 -7.564 1.00 94.56 220 LYS A N 1
ATOM 1797 C CA . LYS A 1 220 ? -4.813 -15.296 -6.307 1.00 94.56 220 LYS A CA 1
ATOM 1798 C C . LYS A 1 220 ? -4.271 -14.487 -5.140 1.00 94.56 220 LYS A C 1
ATOM 1800 O O . LYS A 1 220 ? -5.027 -14.089 -4.260 1.00 94.56 220 LYS A O 1
ATOM 1805 N N . PHE A 1 221 ? -2.961 -14.270 -5.109 1.00 94.69 221 PHE A N 1
ATOM 1806 C CA . PHE A 1 221 ? -2.337 -13.322 -4.196 1.00 94.69 221 PHE A CA 1
ATOM 1807 C C . PHE A 1 221 ? -1.025 -12.808 -4.777 1.00 94.69 221 PHE A C 1
ATOM 1809 O O . PHE A 1 221 ? -0.378 -13.500 -5.566 1.00 94.69 221 PHE A O 1
ATOM 1816 N N . ALA A 1 222 ? -0.639 -11.605 -4.367 1.00 95.50 222 ALA A N 1
ATOM 1817 C CA . ALA A 1 222 ? 0.631 -10.997 -4.723 1.00 95.50 222 ALA A CA 1
ATOM 1818 C C . ALA A 1 222 ? 1.077 -9.995 -3.660 1.00 95.50 222 ALA A C 1
ATOM 1820 O O . ALA A 1 222 ? 0.249 -9.296 -3.072 1.00 95.50 222 ALA A O 1
ATOM 1821 N N . GLY A 1 223 ? 2.381 -9.917 -3.421 1.00 94.88 223 GLY A N 1
ATOM 1822 C CA . GLY A 1 223 ? 2.946 -8.971 -2.470 1.00 94.88 223 GLY A CA 1
ATOM 1823 C C . GLY A 1 223 ? 4.412 -9.228 -2.176 1.00 94.88 223 GLY A C 1
ATOM 1824 O O . GLY A 1 223 ? 5.080 -9.979 -2.879 1.00 94.88 223 GLY A O 1
ATOM 1825 N N . GLU A 1 224 ? 4.878 -8.616 -1.101 1.00 93.62 224 GLU A N 1
ATOM 1826 C CA . GLU A 1 224 ? 6.231 -8.720 -0.580 1.00 93.62 224 GLU A CA 1
ATOM 1827 C C . GLU A 1 224 ? 6.252 -9.654 0.635 1.00 93.62 224 GLU A C 1
ATOM 1829 O O . GLU A 1 224 ? 5.606 -9.391 1.656 1.00 93.62 224 GLU A O 1
ATOM 1834 N N . GLU A 1 225 ? 7.007 -10.745 0.521 1.00 91.31 225 GLU A N 1
ATOM 1835 C CA . GLU A 1 225 ? 7.293 -11.691 1.601 1.00 91.31 225 GLU A CA 1
ATOM 1836 C C . GLU A 1 225 ? 8.562 -11.240 2.337 1.00 91.31 225 GLU A C 1
ATOM 1838 O O . GLU A 1 225 ? 9.609 -10.999 1.730 1.00 91.31 225 GLU A O 1
ATOM 1843 N N . SER A 1 226 ? 8.476 -11.123 3.658 1.00 88.88 226 SER A N 1
ATOM 1844 C CA . SER A 1 226 ? 9.628 -11.093 4.555 1.00 88.88 226 SER A CA 1
ATOM 1845 C C . SER A 1 226 ? 9.587 -12.325 5.461 1.00 88.88 226 SER A C 1
ATOM 1847 O O . SER A 1 226 ? 8.702 -13.175 5.352 1.00 88.88 226 SER A O 1
ATOM 1849 N N . ARG A 1 227 ? 10.546 -12.443 6.379 1.00 87.25 227 ARG A N 1
ATOM 1850 C CA . ARG A 1 227 ? 10.660 -13.612 7.253 1.00 87.25 227 ARG A CA 1
ATOM 1851 C C . ARG A 1 227 ? 9.412 -13.842 8.107 1.00 87.25 227 ARG A C 1
ATOM 1853 O O . ARG A 1 227 ? 9.017 -14.991 8.297 1.00 87.25 227 ARG A O 1
ATOM 1860 N N . TYR A 1 228 ? 8.842 -12.774 8.663 1.00 88.94 228 TYR A N 1
ATOM 1861 C CA . TYR A 1 228 ? 7.700 -12.866 9.579 1.00 88.94 228 TYR A CA 1
ATOM 1862 C C . TYR A 1 228 ? 6.443 -12.148 9.090 1.00 88.94 228 TYR A C 1
ATOM 1864 O O . TYR A 1 228 ? 5.387 -12.314 9.700 1.00 88.94 228 TYR A O 1
ATOM 1872 N N . TYR A 1 229 ? 6.531 -11.375 8.007 1.00 91.62 229 TYR A N 1
ATOM 1873 C CA . TYR A 1 229 ? 5.425 -10.562 7.519 1.00 91.62 229 TYR A CA 1
ATOM 1874 C C . TYR A 1 229 ? 5.206 -10.750 6.024 1.00 91.62 229 TYR A C 1
ATOM 1876 O O . TYR A 1 229 ? 6.123 -11.016 5.252 1.00 91.62 229 TYR A O 1
ATOM 1884 N N . PHE A 1 230 ? 3.960 -10.556 5.617 1.00 92.19 230 PHE A N 1
ATOM 1885 C CA . PHE A 1 230 ? 3.564 -10.467 4.224 1.00 92.19 230 PHE A CA 1
ATOM 1886 C C . PHE A 1 230 ? 2.794 -9.162 4.040 1.00 92.19 230 PHE A C 1
ATOM 1888 O O . PHE A 1 230 ? 1.807 -8.924 4.740 1.00 92.19 230 PHE A O 1
ATOM 1895 N N . LYS A 1 231 ? 3.244 -8.315 3.111 1.00 93.94 231 LYS A N 1
ATOM 1896 C CA . LYS A 1 231 ? 2.501 -7.123 2.685 1.00 93.94 231 LYS A CA 1
ATOM 1897 C C . LYS A 1 231 ? 2.051 -7.319 1.252 1.00 93.94 231 LYS A C 1
ATOM 1899 O O . LYS A 1 231 ? 2.865 -7.352 0.338 1.00 93.94 231 LYS A O 1
ATOM 1904 N N . GLY A 1 232 ? 0.752 -7.464 1.054 1.00 94.56 232 GLY A N 1
ATOM 1905 C CA . GLY A 1 232 ? 0.203 -7.793 -0.248 1.00 94.56 232 GLY A CA 1
ATOM 1906 C C . GLY A 1 232 ? -1.304 -7.899 -0.229 1.00 94.56 232 GLY A C 1
ATOM 1907 O O . GLY A 1 232 ? -1.958 -7.639 0.781 1.00 94.56 232 GLY A O 1
ATOM 1908 N N . PHE A 1 233 ? -1.839 -8.326 -1.361 1.00 94.81 233 PHE A N 1
ATOM 1909 C CA . PHE A 1 233 ? -3.261 -8.533 -1.558 1.00 94.81 233 PHE A CA 1
ATOM 1910 C C . PHE A 1 233 ? -3.536 -9.991 -1.902 1.00 94.81 233 PHE A C 1
ATOM 1912 O O . PHE A 1 233 ? -2.746 -10.650 -2.576 1.00 94.81 233 PHE A O 1
ATOM 1919 N N . SER A 1 234 ? -4.683 -10.477 -1.441 1.00 92.81 234 SER A N 1
ATOM 1920 C CA . SER A 1 234 ? -5.250 -11.774 -1.796 1.00 92.81 234 SER A CA 1
ATOM 1921 C C . SER A 1 234 ? -6.664 -11.543 -2.317 1.00 92.81 234 SER A C 1
ATOM 1923 O O . SER A 1 234 ? -7.400 -10.734 -1.750 1.00 92.81 234 SER A O 1
ATOM 1925 N N . GLY A 1 235 ? -7.032 -12.204 -3.410 1.00 90.25 235 GLY A N 1
ATOM 1926 C CA . GLY A 1 235 ? -8.311 -12.002 -4.081 1.00 90.25 235 GLY A CA 1
ATOM 1927 C C . GLY A 1 235 ? -8.251 -12.330 -5.567 1.00 90.25 235 GLY A C 1
ATOM 1928 O O . GLY A 1 235 ? -7.420 -13.115 -6.010 1.00 90.25 235 GLY A O 1
ATOM 1929 N N . SER A 1 236 ? -9.155 -11.729 -6.339 1.00 89.69 236 SER A N 1
ATOM 1930 C CA . SER A 1 236 ? -9.155 -11.832 -7.799 1.00 89.69 236 SER A CA 1
ATOM 1931 C C . SER A 1 236 ? -8.343 -10.679 -8.384 1.00 89.69 236 SER A C 1
ATOM 1933 O O . SER A 1 236 ? -8.871 -9.583 -8.561 1.00 89.69 236 SER A O 1
ATOM 1935 N N . ILE A 1 237 ? -7.059 -10.914 -8.649 1.00 93.00 237 ILE A N 1
ATOM 1936 C CA . ILE A 1 237 ? -6.127 -9.907 -9.165 1.00 93.00 237 ILE A CA 1
ATOM 1937 C C . ILE A 1 237 ? -5.848 -10.224 -10.639 1.00 93.00 237 ILE A C 1
ATOM 1939 O O . ILE A 1 237 ? -5.461 -11.338 -10.976 1.00 93.00 237 ILE A O 1
ATOM 1943 N N . SER A 1 238 ? -6.059 -9.255 -11.530 1.00 90.94 238 SER A N 1
ATOM 1944 C CA . SER A 1 238 ? -5.834 -9.430 -12.975 1.00 90.94 238 SER A CA 1
ATOM 1945 C C . SER A 1 238 ? -4.397 -9.125 -13.403 1.00 90.94 238 SER A C 1
ATOM 1947 O O . SER A 1 238 ? -3.914 -9.672 -14.398 1.00 90.94 238 SER A O 1
ATOM 1949 N N . ALA A 1 239 ? -3.721 -8.238 -12.669 1.00 93.06 239 ALA A N 1
ATOM 1950 C CA . ALA A 1 239 ? -2.375 -7.784 -12.975 1.00 93.06 239 ALA A CA 1
ATOM 1951 C C . ALA A 1 239 ? -1.614 -7.345 -11.717 1.00 93.06 239 ALA A C 1
ATOM 1953 O O . ALA A 1 239 ? -2.199 -6.825 -10.767 1.00 93.06 239 ALA A O 1
ATOM 1954 N N . VAL A 1 240 ? -0.293 -7.516 -11.741 1.00 94.00 240 VAL A N 1
ATOM 1955 C CA . VAL A 1 240 ? 0.647 -7.075 -10.706 1.00 94.00 240 VAL A CA 1
ATOM 1956 C C . VAL A 1 240 ? 1.803 -6.350 -11.372 1.00 94.00 240 VAL A C 1
ATOM 1958 O O . VAL A 1 240 ? 2.412 -6.869 -12.307 1.00 94.00 240 VAL A O 1
ATOM 1961 N N . ALA A 1 241 ? 2.115 -5.158 -10.869 1.00 93.31 241 ALA A N 1
ATOM 1962 C CA . ALA A 1 241 ? 3.281 -4.390 -11.273 1.00 93.31 241 ALA A CA 1
ATOM 1963 C C . ALA A 1 241 ? 4.345 -4.438 -10.169 1.00 93.31 241 ALA A C 1
ATOM 1965 O O . ALA A 1 241 ? 4.057 -4.119 -9.016 1.00 93.31 241 ALA A O 1
ATOM 1966 N N . ILE A 1 242 ? 5.569 -4.818 -10.527 1.00 92.69 242 ILE A N 1
ATOM 1967 C CA . ILE A 1 242 ? 6.724 -4.881 -9.625 1.00 92.69 242 ILE A CA 1
ATOM 1968 C C . ILE A 1 242 ? 7.708 -3.795 -10.034 1.00 92.69 242 ILE A C 1
ATOM 1970 O O . ILE A 1 242 ? 8.024 -3.654 -11.215 1.00 92.69 242 ILE A O 1
ATOM 1974 N N . TYR A 1 243 ? 8.212 -3.046 -9.056 1.00 90.94 243 TYR A N 1
ATOM 1975 C CA . TYR A 1 243 ? 9.159 -1.959 -9.275 1.00 90.94 243 TYR A CA 1
ATOM 1976 C C . TYR A 1 243 ? 10.447 -2.241 -8.508 1.00 90.94 243 TYR A C 1
ATOM 1978 O O . TYR A 1 243 ? 10.434 -2.337 -7.282 1.00 90.94 243 TYR A O 1
ATOM 1986 N N . LYS A 1 244 ? 11.574 -2.303 -9.219 1.00 88.31 244 LYS A N 1
ATOM 1987 C CA . LYS A 1 244 ? 12.900 -2.234 -8.606 1.00 88.31 244 LYS A CA 1
ATOM 1988 C C . LYS A 1 244 ? 13.218 -0.766 -8.355 1.00 88.31 244 LYS A C 1
ATOM 1990 O O . LYS A 1 244 ? 13.496 -0.005 -9.282 1.00 88.31 244 LYS A O 1
ATOM 1995 N N . VAL A 1 245 ? 13.129 -0.355 -7.096 1.00 82.06 245 VAL A N 1
ATOM 1996 C CA . VAL A 1 245 ? 13.477 1.005 -6.683 1.00 82.06 245 VAL A CA 1
ATOM 1997 C C . VAL A 1 245 ? 14.944 1.003 -6.266 1.00 82.06 245 VAL A C 1
ATOM 1999 O O . VAL A 1 245 ? 15.297 0.418 -5.247 1.00 82.06 245 VAL A O 1
ATOM 2002 N N . GLU A 1 246 ? 15.815 1.596 -7.084 1.00 66.25 246 GLU A N 1
ATOM 2003 C CA . GLU A 1 246 ? 17.249 1.664 -6.785 1.00 66.25 246 GLU A CA 1
ATOM 2004 C C . GLU A 1 246 ? 17.503 2.463 -5.497 1.00 66.25 246 GLU A C 1
ATOM 2006 O O . GLU A 1 246 ? 17.018 3.588 -5.328 1.00 66.25 246 GLU A O 1
ATOM 2011 N N . ASN A 1 247 ? 18.319 1.895 -4.608 1.00 51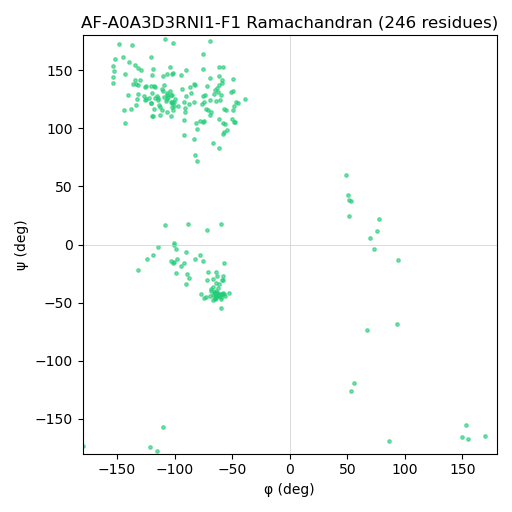.66 247 ASN A N 1
ATOM 2012 C CA . ASN A 1 247 ? 18.986 2.656 -3.561 1.00 51.66 247 ASN A CA 1
ATOM 2013 C C . ASN A 1 247 ? 20.126 3.436 -4.223 1.00 51.66 247 ASN A C 1
ATOM 2015 O O . ASN A 1 247 ? 21.132 2.845 -4.611 1.00 51.66 247 ASN A O 1
ATOM 2019 N N . LYS A 1 248 ? 19.945 4.746 -4.393 1.00 37.88 248 LYS A N 1
ATOM 2020 C CA . LYS A 1 248 ? 21.071 5.664 -4.583 1.00 37.88 248 LYS A CA 1
ATOM 2021 C C . LYS A 1 248 ? 21.587 6.119 -3.231 1.00 37.88 248 LYS A C 1
ATOM 2023 O O . LYS A 1 248 ? 20.726 6.418 -2.372 1.00 37.88 248 LYS A O 1
#

Secondary structure (DSSP, 8-state):
-------HHHHHHHHHHHHHHHHHHHHHHHHTS----------------TTSPP--TTSSGGGS---SEEEEE-SSEEEEEETBTTEEEEEEETTTTEE-S-HHHHHHT--TT-EE-S-HHHHHHHHHSBPEEEEETTEEEEEEE-SS-EEEEEEEE-SSSEEEEEEEES--S-EE---PPPP----SS--EEEEEETTEEEE--GGG--SEEEEEEEEEEEEEE-SS-EEEEEEEEEEEEEE-----

Mean predicted aligned error: 11.86 Å

Sequence (248 aa):
MERKDLDLKGLLIIFAVITLFLFGYQAYLIFFAPQQTTQQPQKKPEEKPKDVPSLLLGTTREKEKPQSLRTFNFEKFSLTLSEEGARVISLVDKKYKKELITEEEKRLNLYPLEVYTGDPQIDYILNFSRYEIYTKDNQIIARLRAENFEIKKILEYKGDYFSLSIESSGLPPMFVSAGMRVQEADFYSHSGPVIKIGDRVERIDVEKVEGRQLITGDIKFAGEESRYYFKGFSGSISAVAIYKVENK

Radius of gyration: 28.12 Å; Cα contacts (8 Å, |Δi|>4): 423; chains: 1; bounding box: 95×44×54 Å

Nearest PDB structures (foldseek):
  4wpy-assembly1_A-2  TM=6.962E-01  e=1.334E+00  Mycobacterium tuberculosis H37Rv
  2it9-assembly1_A  TM=3.323E-01  e=2.268E-01  Prochlorococcus marinus str. NATL2A
  6szw-assembly1_A  TM=4.366E-01  e=1.409E+00  Homo sapiens
  4azo-assembly1_A-2  TM=4.667E-01  e=3.060E+00  Mus musculus
  3rpx-assembly1_A  TM=4.214E-01  e=2.895E+00  Homo sapiens

Solvent-accessible surface area (backbone atoms only — not comparable to full-atom values): 14594 Å² total; per-residue (Å²): 132,85,80,79,80,75,61,61,66,61,50,50,51,51,51,52,51,52,50,52,50,50,52,51,51,52,50,42,52,71,76,68,43,80,76,76,73,76,66,67,77,72,73,68,74,72,78,64,63,91,86,57,59,74,86,60,78,96,55,68,49,53,72,62,69,83,51,72,74,47,79,47,83,53,94,50,38,39,38,27,31,17,32,36,20,54,22,45,73,37,38,30,36,60,88,77,72,38,72,51,54,41,71,64,33,63,58,56,58,46,42,23,57,29,47,37,60,58,46,71,69,60,27,46,49,53,40,60,38,71,33,57,70,51,76,56,91,64,27,44,38,34,37,40,80,56,97,73,32,38,42,34,43,35,41,32,64,68,75,89,50,69,49,79,47,78,52,71,43,76,67,73,76,68,46,68,37,51,52,68,57,50,86,69,86,88,60,104,63,80,67,37,45,35,38,24,50,70,92,46,76,47,75,51,59,72,89,74,52,70,52,63,48,79,49,72,52,63,26,44,33,42,34,21,34,29,93,91,50,73,39,52,51,74,50,93,36,61,66,48,77,48,72,58,77,80,87,126

pLDDT: mean 86.25, std 16.21, range [29.47, 98.38]

Foldseek 3Di:
DDPPDPPVVVVVVVVVVVVVVVVVVVVCCVPPNPPPPPPVPPPPPPPDPLPFADPCFPHCLLVLQADCKDWDDDPQWIWIARQFLRFTQWIAGPVVRATQADVVCNRRVPGFFQKTQNDPVVSCCNRGPGWDWDDDDQWIWTWDDDPQKIKIWIWGDPPPDTDIDIDMDRGDDMDTDLHDWGDDPDDPDQWFKWWDAPNDIDRDDLVPDDAKDKDAHQIQWIATDDPPDTRTDGDRDGMDMDGNDDDD